Protein AF-0000000080508135 (afdb_homodimer)

Solvent-accessible surface area (backbone atoms only — not comparable to full-atom values): 21275 Å² total; per-residue (Å²): 134,82,77,70,74,79,73,73,76,69,79,64,50,64,49,76,40,83,40,62,53,71,29,25,72,92,39,33,62,49,70,48,62,84,85,65,92,88,60,84,48,51,37,37,36,41,35,28,42,25,42,45,90,79,36,58,92,47,62,31,30,36,26,37,47,51,47,87,47,76,85,28,59,80,46,72,65,44,78,74,48,76,31,26,61,78,68,36,29,46,49,70,58,80,46,76,39,61,65,64,43,34,40,30,48,78,38,58,58,34,43,33,29,37,22,33,31,39,34,34,60,42,72,71,69,74,68,68,70,68,74,72,71,74,72,78,74,80,78,77,81,77,80,85,82,86,77,71,68,77,73,81,72,85,68,77,71,78,76,80,79,85,83,81,81,90,77,94,76,92,84,133,135,80,76,72,78,77,78,74,71,78,66,70,47,65,48,73,42,82,40,71,52,70,28,26,72,92,39,32,60,49,73,49,63,85,84,66,92,85,62,84,45,52,35,36,39,40,38,37,43,34,54,43,94,79,35,57,92,47,54,32,30,37,27,37,47,49,47,86,45,76,86,30,57,80,45,72,64,33,55,66,43,35,31,25,61,88,53,39,39,58,47,69,72,71,46,77,40,62,66,68,43,32,40,30,49,77,38,56,56,36,42,35,36,40,36,32,33,40,33,35,58,39,75,68,68,72,66,68,68,68,72,70,70,70,73,71,75,78,72,76,80,75,78,79,76,78,78,76,76,78,74,82,68,96,74,87,82,81,81,75,74,87,78,81,77,83,86,71,68,81,92,121

Sequence (344 aa):
MNRSPISSTSEKETLSLLWGCELNQERPTWTFKPQKVGKQDCVLLLSTISLGEKAKEEVNVVEILPSASPDDKKRRPLTLASLRASVLPMVVLGLEFSPPVTFQLRAGSGPVFLCGQEHYNRFWEEVEEEDDDLEEEEDDDDDDEDIDMFLEETPVKQVKRLAPQKQTSAAKMNRSPISSTSEKETLSLLWGCELNQERPTWTFKPQKVGKQDCVLLLSTISLGEKAKEEVNVVEILPSASPDDKKRRPLTLASLRASVLPMVVLGLEFSPPVTFQLRAGSGPVFLCGQEHYNRFWEEVEEEDDDLEEEEDDDDDDEDIDMFLEETPVKQVKRLAPQKQTSAAK

InterPro domains:
  IPR004301 Nucleoplasmin family [PTHR22747] (7-167)
  IPR024057 Nucleoplasmin core domain [PF03066] (17-121)
  IPR036824 Nucleoplasmin core domain superfamily [SSF69203] (16-120)

Secondary structure (DSSP, 8-state):
------------EEEEEEEEEEE-SSS-EEEE---SSS-TTEEEEEEEEEE-TT--SS-EEEEEEPPSSHHHHTPPPEEEEEEBTTTBSEEEEEEEEPSSEEEEEEES---EEEEEEEEEEE--------------------------TT--S-------------------/------------EEEEEEEEEEE-SS--EEEE---SS-GGGEEEEEEEEEE-TT--SS-EEEEEEPPSSHHHHTSPPEEEEEEBTTTB-EEEEEEEEPSSEEEEEEES---EEEEEEEEEEE--------------------------------------------------

Structure (mmCIF, N/CA/C/O backbone):
data_AF-0000000080508135-model_v1
#
loop_
_entity.id
_entity.type
_entity.pdbx_description
1 polymer Nucleoplasmin-2
#
loop_
_atom_site.group_PDB
_atom_site.id
_atom_site.type_symbol
_atom_site.label_atom_id
_atom_site.label_alt_id
_atom_site.label_comp_id
_atom_site.label_asym_id
_atom_site.label_entity_id
_atom_site.label_seq_id
_atom_site.pdbx_PDB_ins_code
_atom_site.Cartn_x
_atom_site.Cartn_y
_atom_site.Cartn_z
_atom_site.occupancy
_atom_site.B_iso_or_equiv
_atom_site.auth_seq_id
_atom_site.auth_comp_id
_atom_site.auth_asym_id
_atom_site.auth_atom_id
_atom_site.pdbx_PDB_model_num
ATOM 1 N N . MET A 1 1 ? 10.844 29.25 40.844 1 26.8 1 MET A N 1
ATOM 2 C CA . MET A 1 1 ? 11.219 28.219 39.906 1 26.8 1 MET A CA 1
ATOM 3 C C . MET A 1 1 ? 10.219 28.156 38.75 1 26.8 1 MET A C 1
ATOM 5 O O . MET A 1 1 ? 9.062 27.766 38.938 1 26.8 1 MET A O 1
ATOM 9 N N . ASN A 1 2 ? 10.266 29.125 37.812 1 28.38 2 ASN A N 1
ATOM 10 C CA . ASN A 1 2 ? 9.422 29.453 36.656 1 28.38 2 ASN A CA 1
ATOM 11 C C . ASN A 1 2 ? 9.289 28.281 35.719 1 28.38 2 ASN A C 1
ATOM 13 O O . ASN A 1 2 ? 10.289 27.766 35.188 1 28.38 2 ASN A O 1
ATOM 17 N N . ARG A 1 3 ? 8.336 27.391 35.938 1 31.92 3 ARG A N 1
ATOM 18 C CA . ARG A 1 3 ? 7.996 26.297 35.062 1 31.92 3 ARG A CA 1
ATOM 19 C C . ARG A 1 3 ? 7.965 26.766 33.594 1 31.92 3 ARG A C 1
ATOM 21 O O . ARG A 1 3 ? 7.25 27.703 33.25 1 31.92 3 ARG A O 1
ATOM 28 N N . SER A 1 4 ? 9.109 26.688 32.906 1 35.94 4 SER A N 1
ATOM 29 C CA . SER A 1 4 ? 9.219 26.875 31.469 1 35.94 4 SER A CA 1
ATOM 30 C C . SER A 1 4 ? 8.039 26.25 30.734 1 35.94 4 SER A C 1
ATOM 32 O O . SER A 1 4 ? 7.535 25.203 31.125 1 35.94 4 SER A O 1
ATOM 34 N N . PRO A 1 5 ? 7.277 27.062 30.016 1 37.34 5 PRO A N 1
ATOM 35 C CA . PRO A 1 5 ? 6.105 26.641 29.25 1 37.34 5 PRO A CA 1
ATOM 36 C C . PRO A 1 5 ? 6.344 25.359 28.469 1 37.34 5 PRO A C 1
ATOM 38 O O . PRO A 1 5 ? 7.473 25.078 28.062 1 37.34 5 PR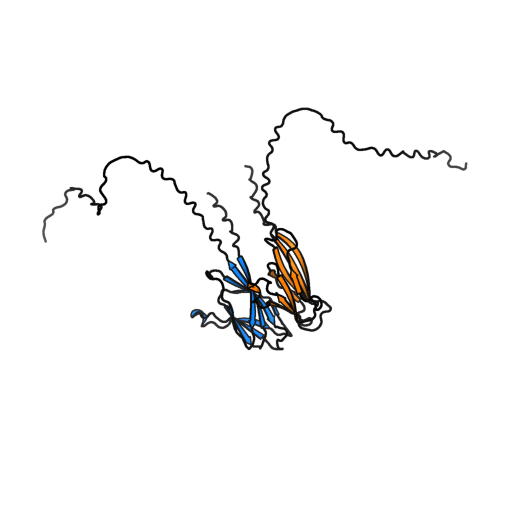O A O 1
ATOM 41 N N . ILE A 1 6 ? 5.711 24.312 28.75 1 34.19 6 ILE A N 1
ATOM 42 C CA . ILE A 1 6 ? 5.598 23.109 27.938 1 34.19 6 ILE A CA 1
ATOM 43 C C . ILE A 1 6 ? 5.531 23.484 26.453 1 34.19 6 ILE A C 1
ATOM 45 O O . ILE A 1 6 ? 4.746 24.359 26.078 1 34.19 6 ILE A O 1
ATOM 49 N N . SER A 1 7 ? 6.633 23.578 25.719 1 34.88 7 SER A N 1
ATOM 50 C CA . SER A 1 7 ? 6.816 23.625 24.281 1 34.88 7 SER A CA 1
ATOM 51 C C . SER A 1 7 ? 5.684 22.906 23.547 1 34.88 7 SER A C 1
ATOM 53 O O . SER A 1 7 ? 5.254 21.828 23.969 1 34.88 7 SER A O 1
ATOM 55 N N . SER A 1 8 ? 4.715 23.625 23.094 1 37.91 8 SER A N 1
ATOM 56 C CA . SER A 1 8 ? 3.725 23.203 22.109 1 37.91 8 SER A CA 1
ATOM 57 C C . SER A 1 8 ? 4.312 22.188 21.125 1 37.91 8 SER A C 1
ATOM 59 O O . SER A 1 8 ? 5.344 22.453 20.5 1 37.91 8 SER A O 1
ATOM 61 N N . THR A 1 9 ? 4.434 21 21.422 1 39.19 9 THR A N 1
ATOM 62 C CA . THR A 1 9 ? 4.746 20 20.391 1 39.19 9 THR A CA 1
ATOM 63 C C . THR A 1 9 ? 4.164 20.422 19.047 1 39.19 9 THR A C 1
ATOM 65 O O . THR A 1 9 ? 2.943 20.5 18.891 1 39.19 9 THR A O 1
ATOM 68 N N . SER A 1 10 ? 4.645 21.406 18.375 1 41.72 10 SER A N 1
ATOM 69 C CA . SER A 1 10 ? 4.398 21.719 16.969 1 41.72 10 SER A CA 1
ATOM 70 C C . SER A 1 10 ? 4.027 20.484 16.172 1 41.72 10 SER A C 1
ATOM 72 O O . SER A 1 10 ? 4.785 19.5 16.141 1 41.72 10 SER A O 1
ATOM 74 N N . GLU A 1 11 ? 2.852 20.109 16.203 1 50.44 11 GLU A N 1
ATOM 75 C CA . GLU A 1 11 ? 2.348 19.062 15.32 1 50.44 11 GLU A CA 1
ATOM 76 C C . GLU A 1 11 ? 3 19.141 13.938 1 50.44 11 GLU A C 1
ATOM 78 O O . GLU A 1 11 ? 2.82 20.125 13.219 1 50.44 11 GLU A O 1
ATOM 83 N N . LYS A 1 12 ? 4.254 18.75 13.812 1 57.53 12 LYS A N 1
ATOM 84 C CA . LYS A 1 12 ? 5.004 18.594 12.57 1 57.53 12 LYS A CA 1
ATOM 85 C C . LYS A 1 12 ? 4.109 18.062 11.445 1 57.53 12 LYS A C 1
ATOM 87 O O . LYS A 1 12 ? 3.447 17.047 11.602 1 57.53 12 LYS A O 1
ATOM 92 N N . GLU A 1 13 ? 3.805 18.938 10.625 1 71.69 13 GLU A N 1
ATOM 93 C CA . GLU A 1 13 ? 3.045 18.562 9.438 1 71.69 13 GLU A CA 1
ATOM 94 C C . GLU A 1 13 ? 3.854 17.625 8.539 1 71.69 13 GLU A C 1
ATOM 96 O O . GLU A 1 13 ? 5.035 17.875 8.281 1 71.69 13 GLU A O 1
ATOM 101 N N . THR A 1 14 ? 3.395 16.391 8.516 1 78.06 14 THR A N 1
ATOM 102 C CA . THR A 1 14 ? 4.02 15.414 7.629 1 78.06 14 THR A CA 1
ATOM 103 C C . THR A 1 14 ? 3.205 15.242 6.352 1 78.06 14 THR A C 1
ATOM 105 O O . THR A 1 14 ? 1.973 15.227 6.391 1 78.06 14 THR A O 1
ATOM 108 N N . LEU A 1 15 ? 3.932 15.445 5.215 1 82.25 15 LEU A N 1
ATOM 109 C CA . LEU A 1 15 ? 3.338 15.109 3.926 1 82.25 15 LEU A CA 1
ATOM 110 C C . LEU A 1 15 ? 3.582 13.641 3.576 1 82.25 15 LEU A C 1
ATOM 112 O O . LEU A 1 15 ? 4.699 13.141 3.729 1 82.25 15 LEU A O 1
ATOM 116 N N . SER A 1 16 ? 2.514 12.984 3.266 1 87.94 16 SER A N 1
ATOM 117 C CA . SER A 1 16 ? 2.598 11.578 2.879 1 87.94 16 SER A CA 1
ATOM 118 C C . SER A 1 16 ? 2.133 11.375 1.439 1 87.94 16 SER A C 1
ATOM 120 O O . SER A 1 16 ? 1.07 11.859 1.049 1 87.94 16 SER A O 1
ATOM 122 N N . LEU A 1 17 ? 2.959 10.688 0.706 1 89.06 17 LEU A N 1
ATOM 123 C CA . LEU A 1 17 ? 2.633 10.359 -0.676 1 89.06 17 LEU A CA 1
ATOM 124 C C . LEU A 1 17 ? 2.732 8.852 -0.911 1 89.06 17 LEU A C 1
ATOM 126 O O . LEU A 1 17 ? 3.674 8.211 -0.443 1 89.06 17 LEU A O 1
ATOM 130 N N . LEU A 1 18 ? 1.769 8.367 -1.674 1 92.81 18 LEU A N 1
ATOM 131 C CA . LEU A 1 18 ? 1.837 6.949 -2.018 1 92.81 18 LEU A CA 1
ATOM 132 C C . LEU A 1 18 ? 3.025 6.668 -2.932 1 92.81 18 LEU A C 1
ATOM 134 O O . LEU A 1 18 ? 3.342 7.477 -3.811 1 92.81 18 LEU A O 1
ATOM 138 N N . TRP A 1 19 ? 3.604 5.547 -2.697 1 93.38 19 TRP A N 1
ATOM 139 C CA . TRP A 1 19 ? 4.738 5.098 -3.498 1 93.38 19 TRP A CA 1
ATOM 140 C C . TRP A 1 19 ? 4.641 3.604 -3.789 1 93.38 19 TRP A C 1
ATOM 142 O O . TRP A 1 19 ? 4.176 2.83 -2.949 1 93.38 19 TRP A O 1
ATOM 152 N N . GLY A 1 20 ? 5.102 3.219 -4.977 1 96.31 20 GLY A N 1
ATOM 153 C CA . GLY A 1 20 ? 5.207 1.804 -5.297 1 96.31 20 GLY A CA 1
ATOM 154 C C . GLY A 1 20 ? 6.043 1.533 -6.531 1 96.31 20 GLY A C 1
ATOM 155 O O . GLY A 1 20 ? 6.34 2.451 -7.301 1 96.31 20 GLY A O 1
ATOM 156 N N . CYS A 1 21 ? 6.445 0.325 -6.648 1 96.94 21 CYS A N 1
ATOM 157 C CA . CYS A 1 21 ? 7.211 -0.106 -7.816 1 96.94 21 CYS A CA 1
ATOM 158 C C . CYS A 1 21 ? 6.941 -1.571 -8.133 1 96.94 21 CYS A C 1
ATOM 160 O O . CYS A 1 21 ? 6.262 -2.264 -7.371 1 96.94 21 CYS A O 1
ATOM 162 N N . GLU A 1 22 ? 7.434 -1.938 -9.266 1 98.31 22 GLU A N 1
ATOM 163 C CA . GLU A 1 22 ? 7.363 -3.322 -9.719 1 98.31 22 GLU A CA 1
ATOM 164 C C . GLU A 1 22 ? 8.758 -3.885 -10 1 98.31 22 GLU A C 1
ATOM 166 O O . GLU A 1 22 ? 9.578 -3.229 -10.641 1 98.31 22 GLU A O 1
ATOM 171 N N . LEU A 1 23 ? 9.047 -5.035 -9.453 1 98.75 23 LEU A N 1
ATOM 172 C CA . LEU A 1 23 ? 10.266 -5.77 -9.766 1 98.75 23 LEU A CA 1
ATOM 173 C C . LEU A 1 23 ? 9.953 -7 -10.609 1 98.75 23 LEU A C 1
ATOM 175 O O . LEU A 1 23 ? 8.984 -7.711 -10.352 1 98.75 23 LEU A O 1
ATOM 179 N N . ASN A 1 24 ? 10.703 -7.234 -11.586 1 98.56 24 ASN A N 1
ATOM 180 C CA . ASN A 1 24 ? 10.641 -8.422 -12.43 1 98.56 24 ASN A CA 1
ATOM 181 C C . ASN A 1 24 ? 11.977 -8.711 -13.109 1 98.56 24 ASN A C 1
ATOM 183 O O . ASN A 1 24 ? 12.969 -8.031 -12.836 1 98.56 24 ASN A O 1
ATOM 187 N N . GLN A 1 25 ? 11.961 -9.68 -13.984 1 97.81 25 GLN A N 1
ATOM 188 C CA . GLN A 1 25 ? 13.211 -10.102 -14.609 1 97.81 25 GLN A CA 1
ATOM 189 C C . GLN A 1 25 ? 13.812 -8.984 -15.453 1 97.81 25 GLN A C 1
ATOM 191 O O . GLN A 1 25 ? 15.031 -8.836 -15.523 1 97.81 25 GLN A O 1
ATOM 196 N N . GLU A 1 26 ? 13.008 -8.203 -16.094 1 97.62 26 GLU A N 1
ATOM 197 C CA . GLU A 1 26 ? 13.469 -7.113 -16.938 1 97.62 26 GLU A CA 1
ATOM 198 C C . GLU A 1 26 ? 13.945 -5.926 -16.109 1 97.62 26 GLU A C 1
ATOM 200 O O . GLU A 1 26 ? 14.805 -5.16 -16.547 1 97.62 26 GLU A O 1
ATOM 205 N N . ARG A 1 27 ? 13.344 -5.73 -14.938 1 98 27 ARG A N 1
ATOM 206 C CA . ARG A 1 27 ? 13.703 -4.676 -13.992 1 98 27 ARG A CA 1
ATOM 207 C C . ARG A 1 27 ? 13.844 -5.234 -12.578 1 98 27 ARG A C 1
ATOM 209 O O . ARG A 1 27 ? 12.984 -4.992 -11.727 1 98 27 ARG A O 1
ATOM 216 N N . PRO A 1 28 ? 14.977 -5.852 -12.312 1 98.38 28 PRO A N 1
ATOM 217 C CA . PRO A 1 28 ? 15.102 -6.598 -11.055 1 98.38 28 PRO A CA 1
ATOM 218 C C . PRO A 1 28 ? 15.469 -5.703 -9.875 1 98.38 28 PRO A C 1
ATOM 220 O O . PRO A 1 28 ? 15.469 -6.16 -8.727 1 98.38 28 PRO A O 1
ATOM 223 N N . THR A 1 29 ? 15.766 -4.434 -10.125 1 97.88 29 THR A N 1
ATOM 224 C CA . THR A 1 29 ? 16.172 -3.537 -9.047 1 97.88 29 THR A CA 1
ATOM 225 C C . THR A 1 29 ? 15.438 -2.203 -9.148 1 97.88 29 THR A C 1
ATOM 227 O O . THR A 1 29 ? 15.023 -1.798 -10.242 1 97.88 29 THR A O 1
ATOM 230 N N . TRP A 1 30 ? 15.203 -1.638 -8.008 1 97.69 30 TRP A N 1
ATOM 231 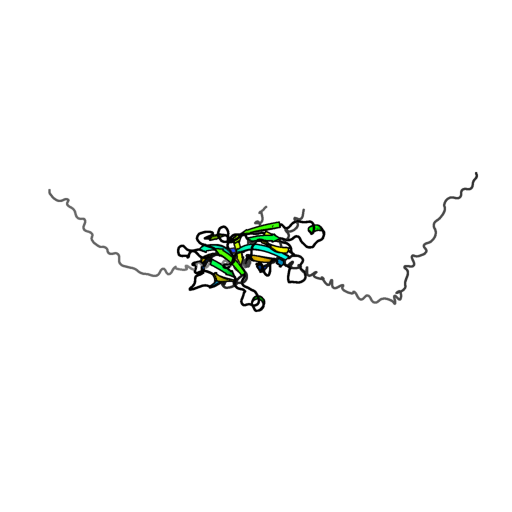C CA . TRP A 1 30 ? 14.633 -0.299 -7.93 1 97.69 30 TRP A CA 1
ATOM 232 C C . TRP A 1 30 ? 15.234 0.488 -6.773 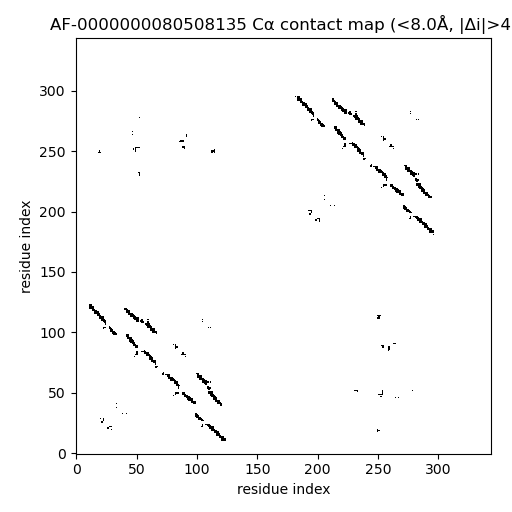1 97.69 30 TRP A C 1
ATOM 234 O O . TRP A 1 30 ? 15.273 0.006 -5.637 1 97.69 30 TRP A O 1
ATOM 244 N N . THR A 1 31 ? 15.672 1.648 -7.078 1 96.31 31 THR A N 1
ATOM 245 C CA . THR A 1 31 ? 16.219 2.508 -6.031 1 96.31 31 THR A CA 1
ATOM 246 C C . THR A 1 31 ? 15.273 3.67 -5.738 1 96.31 31 THR A C 1
ATOM 248 O O . THR A 1 31 ? 14.922 4.434 -6.645 1 96.31 31 THR A O 1
ATOM 251 N N . PHE A 1 32 ? 14.836 3.801 -4.516 1 95.25 32 PHE A N 1
ATOM 252 C CA . PHE A 1 32 ? 14.047 4.945 -4.07 1 95.25 32 PHE A CA 1
ATOM 253 C C . PHE A 1 32 ? 14.953 6.094 -3.652 1 95.25 32 PHE A C 1
ATOM 255 O O . PHE A 1 32 ? 15.789 5.941 -2.76 1 95.25 32 PHE A O 1
ATOM 262 N N . LYS A 1 33 ? 14.648 7.207 -4.27 1 89.94 33 LYS A N 1
ATOM 263 C CA . LYS A 1 33 ? 15.312 8.469 -3.949 1 89.94 33 LYS A CA 1
ATOM 264 C C . LYS A 1 33 ? 14.289 9.594 -3.781 1 89.94 33 LYS A C 1
ATOM 266 O O . LYS A 1 33 ? 13.344 9.703 -4.566 1 89.94 33 LYS A O 1
ATOM 271 N N . PRO A 1 34 ? 14.438 10.352 -2.717 1 82.25 34 PRO A N 1
ATOM 272 C CA . PRO A 1 34 ? 13.469 11.438 -2.543 1 82.25 34 PRO A CA 1
ATOM 273 C C . PRO A 1 34 ? 13.422 12.383 -3.74 1 82.25 34 PRO A C 1
ATOM 275 O O . PRO A 1 34 ? 14.445 12.625 -4.383 1 82.25 34 PRO A O 1
ATOM 278 N N . GLN A 1 35 ? 12.195 12.781 -4.348 1 69.06 35 GLN A N 1
ATOM 279 C CA . GLN A 1 35 ? 12.023 13.656 -5.508 1 69.06 35 GLN A CA 1
ATOM 280 C C . GLN A 1 35 ? 12.305 15.109 -5.145 1 69.06 35 GLN A C 1
ATOM 282 O O . GLN A 1 35 ? 12.695 15.906 -6.004 1 69.06 35 GLN A O 1
ATOM 287 N N . LYS A 1 36 ? 11.82 15.727 -4.09 1 60.34 36 LYS A N 1
ATOM 288 C CA . LYS A 1 36 ? 11.938 17.156 -3.834 1 60.34 36 LYS A CA 1
ATOM 289 C C . LYS A 1 36 ? 13.266 17.5 -3.17 1 60.34 36 LYS A C 1
ATOM 291 O O . LYS A 1 36 ? 13.781 16.719 -2.371 1 60.34 36 LYS A O 1
ATOM 296 N N . VAL A 1 37 ? 13.859 18.594 -3.621 1 51.09 37 VAL A N 1
ATOM 297 C CA . VAL A 1 37 ? 15.047 19.312 -3.16 1 51.09 37 VAL A CA 1
ATOM 298 C C . VAL A 1 37 ? 14.812 19.844 -1.749 1 51.09 37 VAL A C 1
ATOM 300 O O . VAL A 1 37 ? 13.797 20.484 -1.484 1 51.09 37 VAL A O 1
ATOM 303 N N . GLY A 1 38 ? 15.812 19.703 -0.734 1 51.59 38 GLY A N 1
ATOM 304 C CA . GLY A 1 38 ? 15.844 20.016 0.688 1 51.59 38 GLY A CA 1
ATOM 305 C C . GLY A 1 38 ? 15.438 18.844 1.559 1 51.59 38 GLY A C 1
ATOM 306 O O . GLY A 1 38 ? 14.797 19.016 2.598 1 51.59 38 GLY A O 1
ATOM 307 N N . LYS A 1 39 ? 15.672 17.672 1.198 1 53.69 39 LYS A N 1
ATOM 308 C CA . LYS A 1 39 ? 15.648 16.219 1.371 1 53.69 39 LYS A CA 1
ATOM 309 C C . LYS A 1 39 ? 15.789 15.844 2.842 1 53.69 39 LYS A C 1
ATOM 311 O O . LYS A 1 39 ? 15.922 14.664 3.174 1 53.69 39 LYS A O 1
ATOM 316 N N . GLN A 1 40 ? 16.062 16.719 3.666 1 58.34 40 GLN A N 1
ATOM 317 C CA . GLN A 1 40 ? 16.703 16.234 4.879 1 58.34 40 GLN A CA 1
ATOM 318 C C . GLN A 1 40 ? 15.734 15.43 5.738 1 58.34 40 GLN A C 1
ATOM 320 O O . GLN A 1 40 ? 16.156 14.531 6.473 1 58.34 40 GLN A O 1
ATOM 325 N N . ASP A 1 41 ? 14.391 15.305 5.273 1 81.06 41 ASP A N 1
ATOM 326 C CA . ASP A 1 41 ? 13.773 14.406 6.238 1 81.06 41 ASP A CA 1
ATOM 327 C C . ASP A 1 41 ? 12.688 13.555 5.582 1 81.06 41 ASP A C 1
ATOM 329 O O . ASP A 1 41 ? 11.516 13.633 5.953 1 81.06 41 ASP A O 1
ATOM 333 N N . CYS A 1 42 ? 13.203 12.797 4.547 1 89.06 42 CYS A N 1
ATOM 334 C CA . CYS A 1 42 ? 12.289 11.859 3.9 1 89.06 42 CYS A CA 1
ATOM 335 C C . CYS A 1 42 ? 12.484 10.445 4.434 1 89.06 42 CYS A C 1
ATOM 337 O O . CYS A 1 42 ? 13.617 10.023 4.68 1 89.06 42 CYS A O 1
ATOM 339 N N . VAL A 1 43 ? 11.328 9.789 4.645 1 93.31 43 VAL A N 1
ATOM 340 C CA . VAL A 1 43 ? 11.344 8.391 5.059 1 93.31 43 VAL A CA 1
ATOM 341 C C . VAL A 1 43 ? 10.383 7.582 4.184 1 93.31 43 VAL A C 1
ATOM 343 O O . VAL A 1 43 ? 9.273 8.039 3.883 1 93.31 43 VAL A O 1
ATOM 346 N N . LEU A 1 44 ? 10.852 6.492 3.75 1 95 44 LEU A N 1
ATOM 347 C CA . LEU A 1 44 ? 9.953 5.57 3.059 1 95 44 LEU A CA 1
ATOM 348 C C . LEU A 1 44 ? 9.367 4.551 4.027 1 95 44 LEU A C 1
ATOM 350 O O . LEU A 1 44 ? 10.102 3.818 4.688 1 95 44 LEU A O 1
ATOM 354 N N . LEU A 1 45 ? 8.094 4.547 4.121 1 96.12 45 LEU A N 1
ATOM 355 C CA . LEU A 1 45 ? 7.395 3.504 4.863 1 96.12 45 LEU A CA 1
ATOM 356 C C . LEU A 1 45 ? 6.875 2.42 3.926 1 96.12 45 LEU A C 1
ATOM 358 O O . LEU A 1 45 ? 5.914 2.641 3.186 1 96.12 45 LEU A O 1
ATOM 362 N N . LEU A 1 46 ? 7.504 1.242 3.898 1 97.69 46 LEU A N 1
ATOM 363 C CA . LEU A 1 46 ? 7.055 0.122 3.08 1 97.69 46 LEU A CA 1
ATOM 364 C C . LEU A 1 46 ? 5.945 -0.654 3.783 1 97.69 46 LEU A C 1
ATOM 366 O O . LEU A 1 46 ? 6.125 -1.118 4.91 1 97.69 46 LEU A O 1
ATOM 370 N N . SER A 1 47 ? 4.855 -0.888 3.061 1 97.81 47 SER A N 1
ATOM 371 C CA . SER A 1 47 ? 3.682 -1.442 3.727 1 97.81 47 SER A CA 1
ATOM 372 C C . SER A 1 47 ? 3.41 -2.871 3.27 1 97.81 47 SER A C 1
ATOM 374 O O . SER A 1 47 ? 3.061 -3.732 4.078 1 97.81 47 SER A O 1
ATOM 376 N N . THR A 1 48 ? 3.502 -3.084 1.932 1 98.25 48 THR A N 1
ATOM 377 C CA . THR A 1 48 ? 3.176 -4.414 1.431 1 98.25 48 THR A CA 1
ATOM 378 C C . THR A 1 48 ? 4.148 -4.832 0.331 1 98.25 48 THR A C 1
ATOM 380 O O . THR A 1 48 ? 4.73 -3.98 -0.345 1 98.25 48 THR A O 1
ATOM 383 N N . ILE A 1 49 ? 4.367 -6.102 0.169 1 98.75 49 ILE A N 1
ATOM 384 C CA . ILE A 1 49 ? 4.957 -6.77 -0.987 1 98.75 49 ILE A CA 1
ATOM 385 C C . ILE A 1 49 ? 4.004 -7.852 -1.496 1 98.75 49 ILE A C 1
ATOM 387 O O . ILE A 1 49 ? 3.529 -8.688 -0.721 1 98.75 49 ILE A O 1
ATOM 391 N N . SER A 1 50 ? 3.729 -7.785 -2.76 1 98.81 50 SER A N 1
ATOM 392 C CA . SER A 1 50 ? 2.729 -8.695 -3.305 1 98.81 50 SER A CA 1
ATOM 393 C C . SER A 1 50 ? 3.158 -9.242 -4.664 1 98.81 50 SER A C 1
ATOM 395 O O . SER A 1 50 ? 3.787 -8.531 -5.449 1 98.81 50 SER A O 1
ATOM 397 N N . LEU A 1 51 ? 2.734 -10.508 -4.891 1 98.81 51 LEU A N 1
ATOM 398 C CA . LEU A 1 51 ? 2.895 -11.07 -6.23 1 98.81 51 LEU A CA 1
ATOM 399 C C . LEU A 1 51 ? 1.735 -10.656 -7.133 1 98.81 51 LEU A C 1
ATOM 401 O O . LEU A 1 51 ? 0.601 -10.523 -6.668 1 98.81 51 LEU A O 1
ATOM 405 N N . GLY A 1 52 ? 2.062 -10.383 -8.406 1 98 52 GLY A N 1
ATOM 406 C CA . GLY A 1 52 ? 1.028 -10.141 -9.406 1 98 52 GLY A CA 1
ATOM 407 C C . GLY A 1 52 ? 0.335 -11.414 -9.859 1 98 52 GLY A C 1
ATOM 408 O O . GLY A 1 52 ? 0.791 -12.516 -9.555 1 98 52 GLY A O 1
ATOM 409 N N . GLU A 1 53 ? -0.717 -11.219 -10.648 1 96.5 53 GLU A N 1
ATOM 410 C CA . GLU A 1 53 ? -1.533 -12.328 -11.125 1 96.5 53 GLU A CA 1
ATOM 411 C C . GLU A 1 53 ? -0.774 -13.172 -12.141 1 96.5 53 GLU A C 1
ATOM 413 O O . GLU A 1 53 ? -1.125 -14.328 -12.375 1 96.5 53 GLU A O 1
ATOM 418 N N . LYS A 1 54 ? 0.287 -12.672 -12.734 1 97.19 54 LYS A N 1
ATOM 419 C CA . LYS A 1 54 ? 1.025 -13.383 -13.773 1 97.19 54 LYS A CA 1
ATOM 420 C C . LYS A 1 54 ? 2.285 -14.031 -13.211 1 97.19 54 LYS A C 1
ATOM 422 O O . LYS A 1 54 ? 3.057 -14.648 -13.945 1 97.19 54 LYS A O 1
ATOM 427 N N . ALA A 1 55 ? 2.416 -13.906 -11.914 1 98.12 55 ALA A N 1
ATOM 428 C CA . ALA A 1 55 ? 3.609 -14.5 -11.305 1 98.12 55 ALA A CA 1
ATOM 429 C C . ALA A 1 55 ? 3.588 -16.016 -11.422 1 98.12 55 ALA A C 1
ATOM 431 O O . ALA A 1 55 ? 2.549 -16.656 -11.211 1 98.12 55 ALA A O 1
ATOM 432 N N . LYS A 1 56 ? 4.711 -16.609 -11.742 1 97.94 56 LYS A N 1
ATOM 433 C CA . LYS A 1 56 ? 4.852 -18.047 -11.844 1 97.94 56 LYS A CA 1
ATOM 434 C C . LYS A 1 56 ? 4.875 -18.703 -10.461 1 97.94 56 LYS A C 1
ATOM 436 O O . LYS A 1 56 ? 5.086 -18.016 -9.453 1 97.94 56 LYS A O 1
ATOM 441 N N . GLU A 1 57 ? 4.66 -20.078 -10.508 1 97.88 57 GLU A N 1
ATOM 442 C CA . GLU A 1 57 ? 4.73 -20.844 -9.266 1 97.88 57 GLU A CA 1
ATOM 443 C C . GLU A 1 57 ? 6.18 -21.109 -8.859 1 97.88 57 GLU A C 1
ATOM 445 O O . GLU A 1 57 ? 6.707 -22.188 -9.102 1 97.88 57 GLU A O 1
ATOM 450 N N . GLU A 1 58 ? 6.793 -20.203 -8.234 1 98.62 58 GLU A N 1
ATOM 451 C CA . GLU A 1 58 ? 8.164 -20.281 -7.742 1 98.62 58 GLU A CA 1
ATOM 452 C C . GLU A 1 58 ? 8.406 -19.312 -6.594 1 98.62 58 GLU A C 1
ATOM 454 O O . GLU A 1 58 ? 7.551 -18.469 -6.301 1 98.62 58 GLU A O 1
ATOM 459 N N . VAL A 1 59 ? 9.492 -19.484 -5.922 1 98.62 59 VAL A N 1
ATOM 460 C CA . VAL A 1 59 ? 9.836 -18.609 -4.805 1 98.62 59 VAL A CA 1
ATOM 461 C C . VAL A 1 59 ? 10.422 -17.297 -5.336 1 98.62 59 VAL A C 1
ATOM 463 O O . VAL A 1 59 ? 11.297 -17.312 -6.199 1 98.62 59 VAL A O 1
ATOM 466 N N . ASN A 1 60 ? 9.828 -16.203 -4.895 1 98.88 60 ASN A N 1
ATOM 467 C CA . ASN A 1 60 ? 10.344 -14.867 -5.168 1 98.88 60 ASN A CA 1
ATOM 468 C C . ASN A 1 60 ? 10.93 -14.227 -3.914 1 98.88 60 ASN A C 1
ATOM 470 O O . ASN A 1 60 ? 10.25 -14.102 -2.896 1 98.88 60 ASN A O 1
ATOM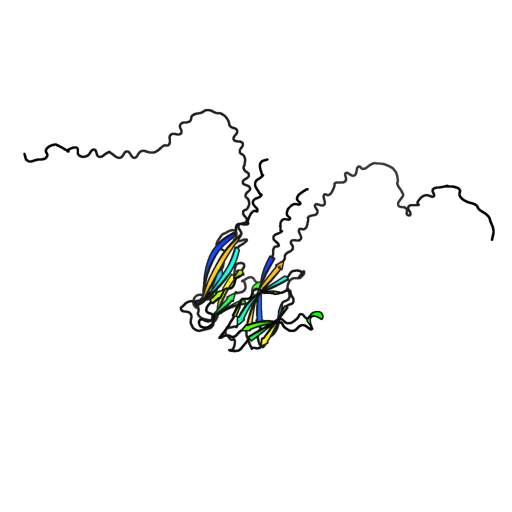 474 N N . VAL A 1 61 ? 12.156 -13.797 -3.969 1 98.94 61 VAL A N 1
ATOM 475 C CA . VAL A 1 61 ? 12.852 -13.25 -2.809 1 98.94 61 VAL A CA 1
ATOM 476 C C . VAL A 1 61 ? 13.227 -11.789 -3.07 1 98.94 61 VAL A C 1
ATOM 478 O O . VAL A 1 61 ? 13.891 -11.477 -4.059 1 98.94 61 VAL A O 1
ATOM 481 N N . VAL A 1 62 ? 12.766 -10.961 -2.219 1 98.81 62 VAL A N 1
ATOM 482 C CA . VAL A 1 62 ? 13.07 -9.539 -2.299 1 98.81 62 VAL A CA 1
ATOM 483 C C . VAL A 1 62 ? 14.094 -9.164 -1.229 1 98.81 62 VAL A C 1
ATOM 485 O O . VAL A 1 62 ? 13.938 -9.523 -0.059 1 98.81 62 VAL A O 1
ATOM 488 N N . GLU A 1 63 ? 15.086 -8.461 -1.63 1 98.5 63 GLU A N 1
ATOM 489 C CA . GLU A 1 63 ? 16.125 -8.031 -0.693 1 98.5 63 GLU A CA 1
ATOM 490 C C . GLU A 1 63 ? 16.391 -6.539 -0.812 1 98.5 63 GLU A C 1
ATOM 492 O O . GLU A 1 63 ? 15.938 -5.891 -1.757 1 98.5 63 GLU A O 1
ATOM 497 N N . ILE A 1 64 ? 17.078 -6.02 0.162 1 97.56 64 ILE A N 1
ATOM 498 C CA . ILE A 1 64 ? 17.625 -4.668 0.13 1 97.56 64 ILE A CA 1
ATOM 499 C C . ILE A 1 64 ? 19.125 -4.73 -0.071 1 97.56 64 ILE A C 1
ATOM 501 O O . ILE A 1 64 ? 19.828 -5.469 0.631 1 97.56 64 ILE A O 1
ATOM 505 N N . LEU A 1 65 ? 19.562 -3.893 -1.022 1 95.5 65 LEU A N 1
ATOM 506 C CA . LEU A 1 65 ? 21 -3.828 -1.256 1 95.5 65 LEU A CA 1
ATOM 507 C C . LEU A 1 65 ? 21.641 -2.752 -0.387 1 95.5 65 LEU A C 1
ATOM 509 O O . LEU A 1 65 ? 21.031 -1.718 -0.117 1 95.5 65 LEU A O 1
ATOM 513 N N . PRO A 1 66 ? 22.844 -3.1 0.073 1 89.75 66 PRO A N 1
ATOM 514 C CA . PRO A 1 66 ? 23.547 -2.064 0.828 1 89.75 66 PRO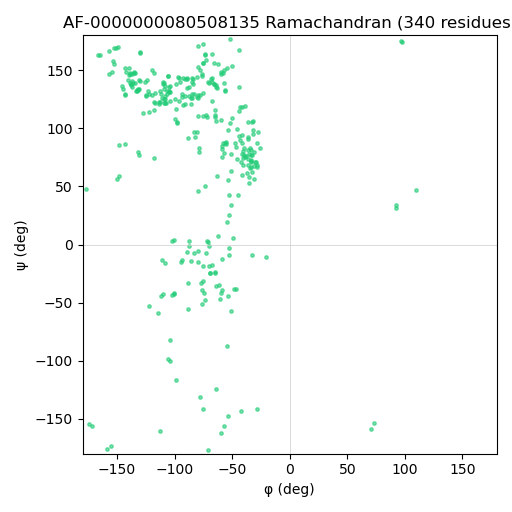 A CA 1
ATOM 515 C C . PRO A 1 66 ? 23.75 -0.783 0.024 1 89.75 66 PRO A C 1
ATOM 517 O O . PRO A 1 66 ? 23.766 -0.819 -1.209 1 89.75 66 PRO A O 1
ATOM 520 N N . SER A 1 67 ? 23.719 0.259 0.823 1 81.69 67 SER A N 1
ATOM 521 C CA . SER A 1 67 ? 23.953 1.533 0.152 1 81.69 67 SER A CA 1
ATOM 522 C C . SER A 1 67 ? 25.344 1.579 -0.475 1 81.69 67 SER A C 1
ATOM 524 O O . SER A 1 67 ? 26.203 0.755 -0.154 1 81.69 67 SER A O 1
ATOM 526 N N . ALA A 1 68 ? 25.484 2.383 -1.473 1 72.62 68 ALA A N 1
ATOM 527 C CA . ALA A 1 68 ? 26.734 2.49 -2.215 1 72.62 68 ALA A CA 1
ATOM 528 C C . ALA A 1 68 ? 27.812 3.178 -1.378 1 72.62 68 ALA A C 1
ATOM 530 O O . ALA A 1 68 ? 28.938 3.373 -1.842 1 72.62 68 ALA A O 1
ATOM 531 N N . SER A 1 69 ? 27.375 3.48 -0.167 1 74.5 69 SER A N 1
ATOM 532 C CA . SER A 1 69 ? 28.438 4.094 0.629 1 74.5 69 SER A CA 1
ATOM 533 C C . SER A 1 69 ? 29.547 3.094 0.94 1 74.5 69 SER A C 1
ATOM 535 O O . SER A 1 69 ? 29.281 1.892 1.042 1 74.5 69 SER A O 1
ATOM 537 N N . PRO A 1 70 ? 30.828 3.57 0.873 1 71.75 70 PRO 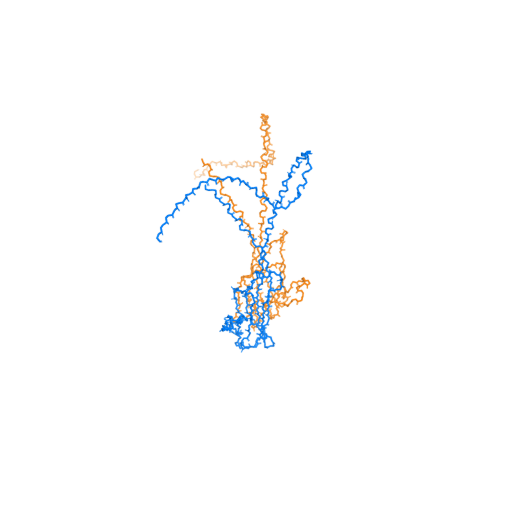A N 1
ATOM 538 C CA . PRO A 1 70 ? 31.984 2.695 1.089 1 71.75 70 PRO A CA 1
ATOM 539 C C . PRO A 1 70 ? 31.844 1.835 2.342 1 71.75 70 PRO A C 1
ATOM 541 O O . PRO A 1 70 ? 32.25 0.669 2.342 1 71.75 70 PRO A O 1
ATOM 544 N N . ASP A 1 71 ? 31.266 2.408 3.418 1 75.19 71 ASP A N 1
ATOM 545 C CA . ASP A 1 71 ? 31.109 1.648 4.656 1 75.19 71 ASP A CA 1
ATOM 546 C C . ASP A 1 71 ? 30.078 0.535 4.492 1 75.19 71 ASP A C 1
ATOM 548 O O . ASP A 1 71 ? 30.156 -0.488 5.176 1 75.19 71 ASP A O 1
ATOM 552 N N . ASP A 1 72 ? 29.219 0.716 3.582 1 70.62 72 ASP A N 1
ATOM 553 C CA . ASP A 1 72 ? 28.125 -0.224 3.398 1 70.62 72 ASP A CA 1
ATOM 554 C C . ASP A 1 72 ? 28.469 -1.285 2.357 1 70.62 72 ASP A C 1
ATOM 556 O O . ASP A 1 72 ? 27.812 -2.326 2.281 1 70.62 72 ASP A O 1
ATOM 560 N N . LYS A 1 73 ? 29.609 -0.938 1.61 1 68.81 73 LYS A N 1
ATOM 561 C CA . LYS A 1 73 ? 29.938 -1.819 0.493 1 68.81 73 LYS A CA 1
ATOM 562 C C . LYS A 1 73 ? 30.312 -3.211 0.985 1 68.81 73 LYS A C 1
ATOM 564 O O . LYS A 1 73 ? 30.141 -4.199 0.27 1 68.81 73 LYS A O 1
ATOM 569 N N . LYS A 1 74 ? 30.734 -3.248 2.168 1 77.81 74 LYS A N 1
ATOM 570 C CA . LYS A 1 74 ? 31.125 -4.559 2.668 1 77.81 74 LYS A CA 1
ATOM 571 C C . LYS A 1 74 ? 29.938 -5.305 3.266 1 77.81 74 LYS A C 1
ATOM 573 O O . LYS A 1 74 ? 30.047 -6.492 3.58 1 77.81 74 LYS A O 1
ATOM 578 N N . ARG A 1 75 ? 28.797 -4.586 3.227 1 84.25 75 ARG A N 1
ATOM 579 C CA . ARG A 1 75 ? 27.656 -5.199 3.895 1 84.25 75 ARG A CA 1
ATOM 580 C C . ARG A 1 75 ? 26.875 -6.094 2.934 1 84.25 75 ARG A C 1
ATOM 582 O O . ARG A 1 75 ? 26.781 -5.797 1.742 1 84.25 75 ARG A O 1
ATOM 589 N N . ARG A 1 76 ? 26.312 -7.266 3.395 1 92.19 76 ARG A N 1
ATOM 590 C CA . ARG A 1 76 ? 25.547 -8.211 2.605 1 92.19 76 ARG A CA 1
ATOM 591 C C . ARG A 1 76 ? 24.109 -7.727 2.414 1 92.19 76 ARG A C 1
ATOM 593 O O . ARG A 1 76 ? 23.578 -7 3.258 1 92.19 76 ARG A O 1
ATOM 600 N N . PRO A 1 77 ? 23.516 -8.133 1.374 1 95 77 PRO A N 1
ATOM 601 C CA . PRO A 1 77 ? 22.109 -7.816 1.186 1 95 77 PRO A CA 1
ATOM 602 C C . PRO A 1 77 ? 21.219 -8.359 2.309 1 95 77 PRO A C 1
ATOM 604 O O . PRO A 1 77 ? 21.531 -9.406 2.893 1 95 77 PRO A O 1
ATOM 607 N N . LEU A 1 78 ? 20.203 -7.668 2.621 1 96.19 78 LEU A N 1
ATOM 608 C CA . LEU A 1 78 ? 19.234 -8.07 3.629 1 96.19 78 LEU A CA 1
ATOM 609 C C . LEU A 1 78 ? 17.953 -8.586 2.977 1 96.19 78 LEU A C 1
ATOM 611 O O . LEU A 1 78 ? 17.328 -7.879 2.18 1 96.19 78 LEU A O 1
ATOM 615 N N . THR A 1 79 ? 17.562 -9.812 3.305 1 98 79 THR A N 1
ATOM 616 C CA . THR A 1 79 ? 16.328 -10.367 2.766 1 98 79 THR A CA 1
ATOM 617 C C . THR A 1 79 ? 15.109 -9.758 3.463 1 98 79 THR A C 1
ATOM 619 O O . THR A 1 79 ? 15.039 -9.75 4.695 1 98 79 THR A O 1
ATOM 622 N N . LEU A 1 80 ? 14.172 -9.305 2.699 1 98.12 80 LEU A N 1
ATOM 623 C CA . LEU A 1 80 ? 12.969 -8.68 3.24 1 98.12 80 LEU A CA 1
ATOM 624 C C . LEU A 1 80 ? 11.805 -9.664 3.234 1 98.12 80 LEU A C 1
ATOM 626 O O . LEU A 1 80 ? 11.016 -9.703 4.18 1 98.12 80 LEU A O 1
ATOM 630 N N . ALA A 1 81 ? 11.648 -10.43 2.133 1 98.5 81 ALA A N 1
ATOM 631 C CA . ALA A 1 81 ? 10.461 -11.266 1.976 1 98.5 81 ALA A CA 1
ATOM 632 C C . ALA A 1 81 ? 10.734 -12.422 1.02 1 98.5 81 ALA A C 1
ATOM 634 O O . ALA A 1 81 ? 11.516 -12.289 0.08 1 98.5 81 ALA A O 1
ATOM 635 N N . SER A 1 82 ? 10.148 -13.516 1.236 1 98.81 82 SER A N 1
ATOM 636 C CA . SER A 1 82 ? 10.039 -14.68 0.364 1 98.81 82 SER A CA 1
ATOM 637 C C . SER A 1 82 ? 8.578 -15.031 0.086 1 98.81 82 SER A C 1
ATOM 639 O O . SER A 1 82 ? 7.836 -15.383 1.003 1 98.81 82 SER A O 1
ATOM 641 N N . LEU A 1 83 ? 8.211 -14.867 -1.183 1 98.75 83 LEU A N 1
ATOM 642 C CA . LEU A 1 83 ? 6.812 -15.055 -1.546 1 98.75 83 LEU A CA 1
ATOM 643 C C . LEU A 1 83 ? 6.652 -16.203 -2.535 1 98.75 83 LEU A C 1
ATOM 645 O O . LEU A 1 83 ? 7.555 -16.469 -3.332 1 98.75 83 LEU A O 1
ATOM 649 N N . ARG A 1 84 ? 5.578 -16.844 -2.438 1 98.69 84 ARG A N 1
ATOM 650 C CA . ARG A 1 84 ? 5.152 -17.875 -3.375 1 98.69 84 ARG A CA 1
ATOM 651 C C . ARG A 1 84 ? 3.639 -17.844 -3.562 1 98.69 84 ARG A C 1
ATOM 653 O O . ARG A 1 84 ? 2.887 -17.859 -2.586 1 98.69 84 ARG A O 1
ATOM 660 N N . ALA A 1 85 ? 3.234 -17.906 -4.801 1 97.81 85 ALA A N 1
ATOM 661 C CA . ALA A 1 85 ? 1.837 -17.656 -5.145 1 97.81 85 ALA A CA 1
ATOM 662 C C . ALA A 1 85 ? 0.912 -18.625 -4.422 1 97.81 85 ALA A C 1
ATOM 664 O O . ALA A 1 85 ? -0.152 -18.234 -3.934 1 97.81 85 ALA A O 1
ATOM 665 N N . SER A 1 86 ? 1.249 -19.828 -4.277 1 97.56 86 SER A N 1
ATOM 666 C CA . SER A 1 86 ? 0.367 -20.859 -3.738 1 97.56 86 SER A CA 1
ATOM 667 C C . SER A 1 86 ? 0.492 -20.953 -2.221 1 97.56 86 SER A C 1
ATOM 669 O O . SER A 1 86 ? -0.225 -21.719 -1.58 1 97.56 86 SER A O 1
ATOM 671 N N . VAL A 1 87 ? 1.366 -20.281 -1.61 1 97.81 87 VAL A N 1
ATOM 672 C CA . VAL A 1 87 ? 1.632 -20.422 -0.182 1 97.81 87 VAL A CA 1
ATOM 673 C C . VAL A 1 87 ? 1.447 -19.062 0.505 1 97.81 87 VAL A C 1
ATOM 675 O O . VAL A 1 87 ? 0.708 -18.953 1.486 1 97.81 87 VAL A O 1
ATOM 678 N N . LEU A 1 88 ? 2.111 -18.031 0 1 98.38 88 LEU A N 1
ATOM 679 C CA . LEU A 1 88 ? 2.096 -16.688 0.543 1 98.38 88 LEU A CA 1
ATOM 680 C C . LEU A 1 88 ? 2.242 -15.648 -0.569 1 98.38 88 LEU A C 1
ATOM 682 O O . LEU A 1 88 ? 3.344 -15.164 -0.829 1 98.38 88 LEU A O 1
ATOM 686 N N . PRO A 1 89 ? 1.127 -15.305 -1.143 1 98.5 89 PRO A N 1
ATOM 687 C CA . PRO A 1 89 ? 1.193 -14.438 -2.32 1 98.5 89 PRO A CA 1
ATOM 688 C C . PRO A 1 89 ? 1.502 -12.984 -1.967 1 98.5 89 PRO A C 1
ATOM 690 O O . PRO A 1 89 ? 1.844 -12.195 -2.848 1 98.5 89 PRO A O 1
ATOM 693 N N . MET A 1 90 ? 1.311 -12.586 -0.706 1 98.38 90 MET A N 1
ATOM 694 C CA . MET A 1 90 ? 1.611 -11.227 -0.278 1 98.38 90 MET A CA 1
ATOM 695 C C . MET A 1 90 ? 1.941 -11.18 1.211 1 98.38 90 MET A C 1
ATOM 697 O O . MET A 1 90 ? 1.609 -12.109 1.951 1 98.38 90 MET A O 1
ATOM 701 N N . VAL A 1 91 ? 2.637 -10.156 1.604 1 98.19 91 VAL A N 1
ATOM 702 C CA . VAL A 1 91 ? 2.943 -9.93 3.012 1 98.19 91 VAL A CA 1
ATOM 703 C C . VAL A 1 91 ? 2.781 -8.453 3.35 1 98.19 91 VAL A C 1
ATOM 705 O O . VAL A 1 91 ? 3.035 -7.586 2.508 1 98.19 91 VAL A O 1
ATOM 708 N N . VAL A 1 92 ? 2.23 -8.156 4.441 1 96.62 92 VAL A N 1
ATOM 709 C CA . VAL A 1 92 ? 2.17 -6.809 5.004 1 96.62 92 VAL A CA 1
ATOM 710 C C . VAL A 1 92 ? 3.373 -6.574 5.91 1 96.62 92 VAL A C 1
ATOM 712 O O . VAL A 1 92 ? 3.676 -7.395 6.781 1 96.62 92 VAL A O 1
ATOM 715 N N . LEU A 1 93 ? 3.895 -5.52 5.535 1 94.12 93 LEU A N 1
ATOM 716 C CA . LEU A 1 93 ? 5.039 -5.133 6.352 1 94.12 93 LEU A CA 1
ATOM 717 C C . LEU A 1 93 ? 4.742 -3.863 7.141 1 94.12 93 LEU A C 1
ATOM 719 O O . LEU A 1 93 ? 3.582 -3.463 7.266 1 94.12 93 LEU A O 1
ATOM 723 N N . GLY A 1 94 ? 5.465 -3.062 7.66 1 91.81 94 GLY A N 1
ATOM 724 C CA . GLY A 1 94 ? 5.504 -1.811 8.398 1 91.81 94 GLY A CA 1
ATOM 725 C C . GLY A 1 94 ? 6.914 -1.336 8.695 1 91.81 94 GLY A C 1
ATOM 726 O O . GLY A 1 94 ? 7.227 -0.968 9.828 1 91.81 94 GLY A O 1
ATOM 727 N N . LEU A 1 95 ? 7.758 -1.357 7.605 1 95.5 95 LEU A N 1
ATOM 728 C CA . LEU A 1 95 ? 9.156 -1.003 7.805 1 95.5 95 LEU A CA 1
ATOM 729 C C . LEU A 1 95 ? 9.453 0.389 7.254 1 95.5 95 LEU A C 1
ATOM 731 O O . LEU A 1 95 ? 8.938 0.762 6.195 1 95.5 95 LEU A O 1
ATOM 735 N N . GLU A 1 96 ? 10.344 1.073 7.941 1 95.5 96 GLU A N 1
ATOM 736 C CA . GLU A 1 96 ? 10.781 2.396 7.508 1 95.5 96 GLU A CA 1
ATOM 737 C C . GLU A 1 96 ? 12.227 2.369 7.016 1 95.5 96 GLU A C 1
ATOM 739 O O . GLU A 1 96 ? 13.078 1.729 7.633 1 95.5 96 GLU A O 1
ATOM 744 N N . PHE A 1 97 ? 12.414 3.115 5.938 1 93.94 97 PHE A N 1
ATOM 745 C CA . PHE A 1 97 ? 13.758 3.178 5.379 1 93.94 97 PHE A CA 1
ATOM 746 C C . PHE A 1 97 ? 14.172 4.625 5.129 1 93.94 97 PHE A C 1
ATOM 748 O O . PHE A 1 97 ? 13.359 5.441 4.691 1 93.94 97 PHE A O 1
ATOM 755 N N . SER A 1 98 ? 15.367 4.824 5.395 1 91.44 98 SER A N 1
ATOM 756 C CA . SER A 1 98 ? 15.953 6.098 4.98 1 91.44 98 SER A CA 1
ATOM 757 C C . SER A 1 98 ? 16.531 6.004 3.572 1 91.44 98 SER A C 1
ATOM 759 O O . SER A 1 98 ? 17.266 5.07 3.258 1 91.44 98 SER A O 1
ATOM 761 N N . PRO A 1 99 ? 16.234 7.008 2.779 1 91.06 99 PRO A N 1
ATOM 762 C CA . PRO A 1 99 ? 16.781 6.973 1.417 1 91.06 99 PRO A CA 1
ATOM 763 C C . PRO A 1 99 ? 18.266 7.316 1.357 1 91.06 99 PRO A C 1
ATOM 765 O O . PRO A 1 99 ? 18.781 7.98 2.258 1 91.06 99 PRO A O 1
ATOM 768 N N . PRO A 1 100 ? 18.875 6.879 0.366 1 91.81 100 PRO A N 1
ATOM 769 C CA . PRO A 1 100 ? 18.406 6 -0.707 1 91.81 100 PRO A CA 1
ATOM 770 C C . PRO A 1 100 ? 18.312 4.539 -0.276 1 91.81 100 PRO A C 1
ATOM 772 O O . PRO A 1 100 ? 19.125 4.078 0.535 1 91.81 100 PRO A O 1
ATOM 775 N N . VAL A 1 101 ? 17.359 3.818 -0.774 1 95.31 101 VAL A N 1
ATOM 776 C CA . VAL A 1 101 ? 17.219 2.391 -0.519 1 95.31 101 VAL A CA 1
ATOM 777 C C . VAL A 1 101 ? 17 1.648 -1.836 1 95.31 101 VAL A C 1
ATOM 779 O O . VAL A 1 101 ? 16.188 2.064 -2.664 1 95.31 101 VAL A O 1
ATOM 782 N N . THR A 1 102 ? 17.703 0.573 -2.045 1 96.94 102 THR A N 1
ATOM 783 C CA . THR A 1 102 ? 17.594 -0.198 -3.277 1 96.94 102 THR A CA 1
ATOM 784 C C . THR A 1 102 ? 17 -1.573 -3.004 1 96.94 102 THR A C 1
ATOM 786 O O . THR A 1 102 ? 17.516 -2.336 -2.188 1 96.94 102 THR A O 1
ATOM 789 N N . PHE A 1 103 ? 15.898 -1.829 -3.646 1 98.31 103 PHE A N 1
ATOM 790 C CA . PHE A 1 103 ? 15.25 -3.131 -3.58 1 98.31 103 PHE A CA 1
ATOM 791 C C . PHE A 1 103 ? 15.641 -3.996 -4.77 1 98.31 103 PHE A C 1
ATOM 793 O O . PHE A 1 103 ? 15.758 -3.5 -5.895 1 98.31 103 PHE A O 1
ATOM 800 N N . GLN A 1 104 ? 15.781 -5.281 -4.453 1 98.62 104 GLN A N 1
ATOM 801 C CA . GLN A 1 104 ? 16.188 -6.191 -5.52 1 98.62 104 GLN A CA 1
ATOM 802 C C . GLN A 1 104 ? 15.391 -7.488 -5.469 1 98.62 104 GLN A C 1
ATOM 804 O O . GLN A 1 104 ? 15.164 -8.047 -4.395 1 98.62 104 GLN A O 1
ATOM 809 N N . LEU A 1 105 ? 14.945 -7.918 -6.645 1 98.81 105 LEU A N 1
ATOM 810 C CA . LEU A 1 105 ? 14.453 -9.281 -6.809 1 98.81 105 LEU A CA 1
ATOM 811 C C . LEU A 1 105 ? 15.609 -10.258 -6.988 1 98.81 105 LEU A C 1
ATOM 813 O O . LEU A 1 105 ? 16.062 -10.484 -8.109 1 98.81 105 LEU A O 1
ATOM 817 N N . ARG A 1 106 ? 16 -10.867 -5.945 1 98.12 106 ARG A N 1
ATOM 818 C CA . ARG A 1 106 ? 17.172 -11.742 -5.938 1 98.12 106 ARG A CA 1
ATOM 819 C C . ARG A 1 106 ? 16.859 -13.078 -6.598 1 98.12 106 ARG A C 1
ATOM 821 O O . ARG A 1 106 ? 17.703 -13.648 -7.281 1 98.12 106 ARG A O 1
ATOM 828 N N . ALA A 1 107 ? 15.695 -13.594 -6.359 1 98.56 107 ALA A N 1
ATOM 829 C CA . ALA A 1 107 ? 15.25 -14.867 -6.914 1 98.56 107 ALA A CA 1
ATOM 830 C C . ALA A 1 107 ? 13.805 -14.773 -7.395 1 98.56 107 ALA A C 1
ATOM 832 O O . ALA A 1 107 ? 12.977 -14.094 -6.785 1 98.56 107 ALA A O 1
ATOM 833 N N . GLY A 1 108 ? 13.508 -15.531 -8.484 1 98.62 108 GLY A N 1
ATOM 834 C CA . GLY A 1 108 ? 12.172 -15.547 -9.062 1 98.62 108 GLY A CA 1
ATOM 835 C C . GLY A 1 108 ? 12.023 -14.609 -10.25 1 98.62 108 GLY A C 1
ATOM 836 O O . GLY A 1 108 ? 12.883 -13.758 -10.492 1 98.62 108 GLY A O 1
ATOM 837 N N . SER A 1 109 ? 10.859 -14.664 -10.906 1 98.44 109 SER A N 1
ATOM 838 C CA . SER A 1 109 ? 10.641 -13.914 -12.133 1 98.44 109 SER A CA 1
ATOM 839 C C . SER A 1 109 ? 9.68 -12.75 -11.906 1 98.44 109 SER A C 1
ATOM 841 O O . SER A 1 109 ? 9.578 -11.852 -12.75 1 98.44 109 SER A O 1
ATOM 843 N N . GLY A 1 110 ? 8.938 -12.742 -10.805 1 98.25 110 GLY A N 1
ATOM 844 C CA . GLY A 1 110 ? 7.898 -11.758 -10.562 1 98.25 110 GLY A CA 1
ATOM 845 C C . GLY A 1 110 ? 6.652 -11.977 -11.406 1 98.25 110 GLY A C 1
ATOM 846 O O . GLY A 1 110 ? 6.344 -13.109 -11.781 1 98.25 110 GLY A O 1
ATOM 847 N N . PRO A 1 111 ? 5.957 -10.875 -11.625 1 98.5 111 PRO A N 1
ATOM 848 C CA . PRO A 1 111 ? 6.16 -9.531 -11.078 1 98.5 111 PRO A CA 1
ATOM 849 C C . PRO A 1 111 ? 5.922 -9.469 -9.57 1 98.5 111 PRO A C 1
ATOM 851 O O . PRO A 1 111 ? 5.027 -10.141 -9.047 1 98.5 111 PRO A O 1
ATOM 854 N N . VAL A 1 112 ? 6.738 -8.773 -8.836 1 98.88 112 VAL A N 1
ATOM 855 C CA . VAL A 1 112 ? 6.609 -8.445 -7.414 1 98.88 112 VAL A CA 1
ATOM 856 C C . VAL A 1 112 ? 6.34 -6.953 -7.25 1 98.88 112 VAL A C 1
ATOM 858 O O . VAL A 1 112 ? 7.078 -6.121 -7.781 1 98.88 112 VAL A O 1
ATOM 861 N N . PHE A 1 113 ? 5.289 -6.613 -6.543 1 98.75 113 PHE A N 1
ATOM 862 C CA . PHE A 1 113 ? 4.914 -5.219 -6.332 1 98.75 113 PHE A CA 1
ATOM 863 C C . PHE A 1 113 ? 5.215 -4.789 -4.902 1 98.75 113 PHE A C 1
ATOM 865 O O . PHE A 1 113 ? 4.867 -5.488 -3.949 1 98.75 113 PHE A O 1
ATOM 872 N N . LEU A 1 114 ? 5.879 -3.713 -4.812 1 98.44 114 LEU A N 1
ATOM 873 C CA . LEU A 1 114 ? 6.086 -3.055 -3.529 1 98.44 114 LEU A CA 1
ATOM 874 C C . LEU A 1 114 ? 5.207 -1.813 -3.404 1 98.44 114 LEU A C 1
ATOM 876 O O . LEU A 1 114 ? 5.066 -1.051 -4.363 1 98.44 114 LEU A O 1
ATOM 880 N N . CYS A 1 115 ? 4.609 -1.707 -2.244 1 97.31 115 CYS A N 1
ATOM 881 C CA . CYS A 1 115 ? 3.723 -0.576 -2 1 97.31 115 CYS A CA 1
ATOM 882 C C . CYS A 1 115 ? 3.99 0.041 -0.632 1 97.31 115 CYS A C 1
ATOM 884 O O . CYS A 1 115 ? 4.184 -0.677 0.351 1 97.31 115 CYS A O 1
ATOM 886 N N . GLY A 1 116 ? 3.959 1.368 -0.619 1 96.44 116 GLY A N 1
ATOM 887 C CA . GLY A 1 116 ? 4.164 2.098 0.623 1 96.44 116 GLY A CA 1
ATOM 888 C C . GLY A 1 116 ? 3.898 3.586 0.491 1 96.44 116 GLY A C 1
ATOM 889 O O . GLY A 1 116 ? 3.004 3.998 -0.252 1 96.44 116 GLY A O 1
ATOM 890 N N . GLN A 1 117 ? 4.523 4.336 1.39 1 93.06 117 GLN A N 1
ATOM 891 C CA . GLN A 1 117 ? 4.355 5.785 1.403 1 93.06 117 GLN A CA 1
ATOM 892 C C . GLN A 1 117 ? 5.684 6.488 1.657 1 93.06 117 GLN A C 1
ATOM 894 O O . GLN A 1 117 ? 6.484 6.039 2.479 1 93.06 117 GLN A O 1
ATOM 899 N N . GLU A 1 118 ? 5.855 7.504 0.961 1 92.62 118 GLU A N 1
ATOM 900 C CA . GLU A 1 118 ? 6.945 8.414 1.3 1 92.62 118 GLU A CA 1
ATOM 901 C C . GLU A 1 118 ? 6.461 9.539 2.217 1 92.62 118 GLU A C 1
ATOM 903 O O . GLU A 1 118 ? 5.414 10.141 1.974 1 92.62 118 GLU A O 1
ATOM 908 N N . HIS A 1 119 ? 7.203 9.734 3.316 1 90.19 119 HIS A N 1
ATOM 909 C CA . HIS A 1 119 ? 6.867 10.758 4.293 1 90.19 119 HIS A CA 1
ATOM 910 C C . HIS A 1 119 ? 7.914 11.867 4.305 1 90.19 119 HIS A C 1
ATOM 912 O O . HIS A 1 119 ? 9.117 11.594 4.332 1 90.19 119 HIS A O 1
ATOM 918 N N . TYR A 1 120 ? 7.371 13.109 4.27 1 87.19 120 TYR A N 1
ATOM 919 C CA . TYR A 1 120 ? 8.227 14.289 4.359 1 87.19 120 TYR A CA 1
ATOM 920 C C . TYR A 1 120 ? 7.906 15.094 5.613 1 87.19 120 TYR A C 1
ATOM 922 O O . TYR A 1 120 ? 6.742 15.398 5.883 1 87.19 120 TYR A O 1
ATOM 930 N N . ASN A 1 121 ? 8.836 15.297 6.461 1 80 121 ASN A N 1
ATOM 931 C CA . ASN A 1 121 ? 8.641 16.188 7.598 1 80 121 ASN A CA 1
ATOM 932 C C . ASN A 1 121 ? 8.781 17.656 7.188 1 80 121 ASN A C 1
ATOM 934 O O . ASN A 1 121 ? 9.789 18.047 6.598 1 80 121 ASN A O 1
ATOM 938 N N . ARG A 1 122 ? 7.621 18.328 7.219 1 67.5 122 ARG A N 1
ATOM 939 C CA . ARG A 1 122 ? 7.707 19.766 6.957 1 67.5 122 ARG A CA 1
ATOM 940 C C . ARG A 1 122 ? 8.109 20.531 8.211 1 67.5 122 ARG A C 1
ATOM 942 O O . ARG A 1 122 ? 7.492 20.375 9.266 1 67.5 122 ARG A O 1
ATOM 949 N N . PHE A 1 123 ? 9.344 20.75 8.398 1 58.19 123 PHE A N 1
ATOM 950 C CA . PHE A 1 123 ? 9.664 21.703 9.453 1 58.19 123 PHE A CA 1
ATOM 951 C C . PHE A 1 123 ? 9.031 23.062 9.164 1 58.19 123 PHE A C 1
ATOM 953 O O . PHE A 1 123 ? 9.25 23.641 8.102 1 58.19 123 PHE A O 1
ATOM 960 N N . TRP A 1 124 ? 7.809 23.297 9.508 1 51.28 124 TRP A N 1
ATOM 961 C CA . TRP A 1 124 ? 7.5 24.734 9.555 1 51.28 124 TRP A CA 1
ATOM 962 C C . TRP A 1 124 ? 8.656 25.516 10.156 1 51.28 124 TRP A C 1
ATOM 964 O O . TRP A 1 124 ? 9.086 25.25 11.273 1 51.28 124 TRP A O 1
ATOM 974 N N . GLU A 1 125 ? 9.633 25.797 9.461 1 48.72 125 GLU A N 1
ATOM 975 C CA . GLU A 1 125 ? 10.445 26.859 10.031 1 48.72 125 GLU A CA 1
ATOM 976 C C . GLU A 1 125 ? 9.578 27.891 10.742 1 48.72 125 GLU A C 1
ATOM 978 O O . GLU A 1 125 ? 8.688 28.5 10.133 1 48.72 125 GLU A O 1
ATOM 983 N N . GLU A 1 126 ? 9.078 27.656 11.961 1 47.06 126 GLU A N 1
ATOM 984 C CA . GLU A 1 126 ? 8.703 28.844 12.727 1 47.06 126 GLU A CA 1
ATOM 985 C C . GLU A 1 126 ? 9.547 30.047 12.32 1 47.06 126 GLU A C 1
ATOM 987 O O . GLU A 1 126 ? 10.758 30.078 12.555 1 47.06 126 GLU A O 1
ATOM 992 N N . VAL A 1 127 ? 9.352 30.531 11.102 1 44.56 127 VAL A N 1
ATOM 993 C CA . VAL A 1 127 ? 9.914 31.875 10.984 1 44.56 127 VAL A CA 1
ATOM 994 C C . VAL A 1 127 ? 9.633 32.656 12.258 1 44.56 127 VAL A C 1
ATOM 996 O O . VAL A 1 127 ? 8.484 32.969 12.57 1 44.56 127 VAL A O 1
ATOM 999 N N . GLU A 1 128 ? 10.203 32.344 13.344 1 45.06 128 GLU A N 1
ATOM 1000 C CA . GLU A 1 128 ? 10.242 33.406 14.352 1 45.06 128 GLU A CA 1
ATOM 1001 C C . GLU A 1 128 ? 10.266 34.781 13.695 1 45.06 128 GLU A C 1
ATOM 1003 O O . GLU A 1 128 ? 11.219 35.125 13 1 45.06 128 GLU A O 1
ATOM 1008 N N . GLU A 1 129 ? 9.172 35.156 13.125 1 43.72 129 GLU A N 1
ATOM 1009 C CA . GLU A 1 129 ? 9.164 36.594 12.891 1 43.72 129 GLU A CA 1
ATOM 1010 C C . GLU A 1 129 ? 9.906 37.344 14 1 43.72 129 GLU A C 1
ATOM 1012 O O . GLU A 1 129 ? 9.477 37.344 15.156 1 43.72 129 GLU A O 1
ATOM 1017 N N . GLU A 1 130 ? 11.164 37.25 14.008 1 42.44 130 GLU A N 1
ATOM 1018 C CA . GLU A 1 130 ? 11.812 38.281 14.805 1 42.44 130 GLU A CA 1
ATOM 1019 C C . GLU A 1 130 ? 11.078 39.625 14.656 1 42.44 130 GLU A C 1
ATOM 1021 O O . GLU A 1 130 ? 11.016 40.188 13.555 1 42.44 130 GLU A O 1
ATOM 1026 N N . ASP A 1 131 ? 9.93 39.812 15.289 1 42.94 131 ASP A N 1
ATOM 1027 C CA . ASP A 1 131 ? 9.484 41.188 15.492 1 42.94 131 ASP A CA 1
ATOM 1028 C C . ASP A 1 131 ? 10.672 42.125 15.633 1 42.94 131 ASP A C 1
ATOM 1030 O O . ASP A 1 131 ? 11.383 42.094 16.641 1 42.94 131 ASP A O 1
ATOM 1034 N N . ASP A 1 132 ? 11.438 42.312 14.547 1 43.97 132 ASP A N 1
ATOM 1035 C CA . ASP A 1 132 ? 12.266 43.531 14.586 1 43.97 132 ASP A CA 1
ATOM 1036 C C . ASP A 1 132 ? 11.523 44.688 15.25 1 43.97 132 ASP A C 1
ATOM 1038 O O . ASP A 1 132 ? 10.602 45.25 14.664 1 43.97 132 ASP A O 1
ATOM 1042 N N . ASP A 1 133 ? 11.148 44.594 16.484 1 40.94 133 ASP A N 1
ATOM 1043 C CA . ASP A 1 133 ? 10.875 45.812 17.234 1 40.94 133 ASP A CA 1
ATOM 1044 C C . ASP A 1 133 ? 11.805 46.938 16.781 1 40.94 133 ASP A C 1
ATOM 1046 O O . ASP A 1 133 ? 13.016 46.875 17 1 40.94 133 ASP A O 1
ATOM 1050 N N . LEU A 1 134 ? 11.586 47.469 15.547 1 40.16 134 LEU A N 1
ATOM 1051 C CA . LEU A 1 134 ? 12.07 48.812 15.242 1 40.16 134 LEU A CA 1
ATOM 1052 C C . LEU A 1 134 ? 11.984 49.719 16.469 1 40.16 134 LEU A C 1
ATOM 1054 O O . LEU A 1 134 ? 10.891 50.094 16.906 1 40.16 134 LEU A O 1
ATOM 1058 N N . GLU A 1 135 ? 12.758 49.469 17.547 1 37.81 135 GLU A N 1
ATOM 1059 C CA . GLU A 1 135 ? 12.984 50.531 18.5 1 37.81 135 GLU A CA 1
ATOM 1060 C C . GLU A 1 135 ? 13.188 51.875 17.797 1 37.81 135 GLU A C 1
ATOM 1062 O O . GLU A 1 135 ? 14.102 52 16.969 1 37.81 135 GLU A O 1
ATOM 1067 N N . GLU A 1 136 ? 12.133 52.594 17.406 1 38.31 136 GLU A N 1
ATOM 1068 C CA . GLU A 1 136 ? 12.164 54 17.094 1 38.31 136 GLU A CA 1
ATOM 1069 C C . GLU A 1 136 ? 13.18 54.75 17.969 1 38.31 136 GLU A C 1
ATOM 1071 O O . GLU A 1 136 ? 12.992 54.875 19.172 1 38.31 136 GLU A O 1
ATOM 1076 N N . GLU A 1 137 ? 14.539 54.562 17.75 1 37.66 137 GLU A N 1
ATOM 1077 C CA . GLU A 1 137 ? 15.5 55.5 18.328 1 37.66 137 GLU A CA 1
ATOM 1078 C C . GLU A 1 137 ? 15.062 56.969 18.062 1 37.66 137 GLU A C 1
ATOM 1080 O O . GLU A 1 137 ? 14.852 57.344 16.922 1 37.66 137 GLU A O 1
ATOM 1085 N N . GLU A 1 138 ? 14.273 57.531 18.891 1 38.38 138 GLU A N 1
ATOM 1086 C CA . GLU A 1 138 ? 14.039 58.969 19 1 38.38 138 GLU A CA 1
ATOM 1087 C C . GLU A 1 138 ? 15.344 59.75 18.828 1 38.38 138 GLU A C 1
ATOM 1089 O O . GLU A 1 138 ? 16.25 59.625 19.656 1 38.38 138 GLU A O 1
ATOM 1094 N N . ASP A 1 139 ? 15.945 59.969 17.578 1 36.19 139 ASP A N 1
ATOM 1095 C CA . ASP A 1 139 ? 17.031 60.875 17.203 1 36.19 139 ASP A CA 1
ATOM 1096 C C . ASP A 1 139 ? 16.828 62.25 17.797 1 36.19 139 ASP A C 1
ATOM 1098 O O . ASP A 1 139 ? 15.906 62.969 17.406 1 36.19 139 ASP A O 1
ATOM 1102 N N . ASP A 1 140 ? 17.047 62.406 19.141 1 35.75 140 ASP A N 1
ATOM 1103 C CA . ASP A 1 140 ? 17.203 63.75 19.688 1 35.75 140 ASP A CA 1
ATOM 1104 C C . ASP A 1 140 ? 18.25 64.562 18.922 1 35.75 140 ASP A C 1
ATOM 1106 O O . ASP A 1 140 ? 19.422 64.188 18.891 1 35.75 140 ASP A O 1
ATOM 1110 N N . ASP A 1 141 ? 18.016 65.125 17.75 1 34.59 141 ASP A N 1
ATOM 1111 C CA . ASP A 1 141 ? 18.797 66.062 16.906 1 34.59 141 ASP A CA 1
ATOM 1112 C C . ASP A 1 141 ? 19.453 67.125 17.734 1 34.59 141 ASP A C 1
ATOM 1114 O O . ASP A 1 141 ? 18.812 68.125 18.078 1 34.59 141 ASP A O 1
ATOM 1118 N N . ASP A 1 142 ? 20.391 66.812 18.766 1 30.14 142 ASP A N 1
ATOM 1119 C CA . ASP A 1 142 ? 21.203 67.875 19.328 1 30.14 142 ASP A CA 1
ATOM 1120 C C . ASP A 1 142 ? 22 68.562 18.234 1 30.14 142 ASP A C 1
ATOM 1122 O O . ASP A 1 142 ? 22.438 67.938 17.266 1 30.14 142 ASP A O 1
ATOM 1126 N N . ASP A 1 143 ? 22.219 70 18.125 1 31.56 143 ASP A N 1
ATOM 1127 C CA . ASP A 1 143 ? 22.766 71.062 17.328 1 31.56 143 ASP A CA 1
ATOM 1128 C C . ASP A 1 143 ? 24.266 70.875 17.141 1 31.56 143 ASP A C 1
ATOM 1130 O O . ASP A 1 143 ? 24.891 71.625 16.344 1 31.56 143 ASP A O 1
ATOM 1134 N N . ASP A 1 144 ? 25.156 70.562 18.219 1 29.08 144 ASP A N 1
ATOM 1135 C CA . ASP A 1 144 ? 26.422 71.25 18.203 1 29.08 144 ASP A CA 1
ATOM 1136 C C . ASP A 1 144 ? 27.203 70.938 16.922 1 29.08 144 ASP A C 1
ATOM 1138 O O . ASP A 1 144 ? 26.891 70 16.219 1 29.08 144 ASP A O 1
ATOM 1142 N N . GLU A 1 145 ? 28.734 71.25 16.953 1 31.06 145 GLU A N 1
ATOM 1143 C CA . GLU A 1 145 ? 30.047 71.625 16.438 1 31.06 145 GLU A CA 1
ATOM 1144 C C . GLU A 1 145 ? 30.656 70.5 15.594 1 31.06 145 GLU A C 1
ATOM 1146 O O . GLU A 1 145 ? 30.297 69.312 15.727 1 31.06 145 GLU A O 1
ATOM 1151 N N . ASP A 1 146 ? 31.625 70.75 14.68 1 32.41 146 ASP A N 1
ATOM 1152 C CA . ASP A 1 146 ? 32.25 70.312 13.461 1 32.41 146 ASP A CA 1
ATOM 1153 C C . ASP A 1 146 ? 33.125 69.062 13.727 1 32.41 146 ASP A C 1
ATOM 1155 O O . ASP A 1 146 ? 34.219 69.188 14.25 1 32.41 146 ASP A O 1
ATOM 1159 N N . ILE A 1 147 ? 32.594 68 14.398 1 28.69 147 ILE A N 1
ATOM 1160 C CA . ILE A 1 147 ? 33.531 66.938 14.742 1 28.69 147 ILE A CA 1
ATOM 1161 C C . ILE A 1 147 ? 34.188 66.375 13.477 1 28.69 147 ILE A C 1
ATOM 1163 O O . ILE A 1 147 ? 33.531 65.75 12.641 1 28.69 147 ILE A O 1
ATOM 1167 N N . ASP A 1 148 ? 35.156 66.938 12.953 1 30.72 148 ASP A N 1
ATOM 1168 C CA . ASP A 1 148 ? 36 66.5 11.844 1 30.72 148 ASP A CA 1
ATOM 1169 C C . ASP A 1 148 ? 36.562 65.062 12.102 1 30.72 148 ASP A C 1
ATOM 1171 O O . ASP A 1 148 ? 37.344 64.562 11.305 1 30.72 148 ASP A O 1
ATOM 1175 N N . MET A 1 149 ? 36.469 64.375 13.242 1 26.33 149 MET A N 1
ATOM 1176 C CA . MET A 1 149 ? 37.5 63.344 13.273 1 26.33 149 MET A CA 1
ATOM 1177 C C . MET A 1 149 ? 37.281 62.344 12.148 1 26.33 149 MET A C 1
ATOM 1179 O O . MET A 1 149 ? 36.344 61.562 12.188 1 26.33 149 MET A O 1
ATOM 1183 N N . PHE A 1 150 ? 37.156 61.969 11.016 1 23.27 150 PHE A N 1
ATOM 1184 C CA . PHE A 1 150 ? 37.094 60.531 10.922 1 23.27 150 PHE A CA 1
ATOM 1185 C C . PHE A 1 150 ? 38.375 59.906 11.516 1 23.27 150 PHE A C 1
ATOM 1187 O O . PHE A 1 150 ? 38.594 58.719 11.359 1 23.27 150 PHE A O 1
ATOM 1194 N N . LEU A 1 151 ? 39.375 60.781 11.75 1 25.33 151 LEU A N 1
ATOM 1195 C CA . LEU A 1 151 ? 40.594 60.031 11.461 1 25.33 151 LEU A CA 1
ATOM 1196 C C . LEU A 1 151 ? 40.625 58.719 12.211 1 25.33 151 LEU A C 1
ATOM 1198 O O . LEU A 1 151 ? 39.844 58.5 13.164 1 25.33 151 LEU A O 1
ATOM 1202 N N . GLU A 1 152 ? 41.688 57.812 12.031 1 25.2 152 GLU A N 1
ATOM 1203 C CA . GLU A 1 152 ? 42.531 56.656 12.266 1 25.2 152 GLU A CA 1
ATOM 1204 C C . GLU A 1 152 ? 42.781 56.438 13.758 1 25.2 152 GLU A C 1
ATOM 1206 O O . GLU A 1 152 ? 42.438 57.281 14.578 1 25.2 152 GLU A O 1
ATOM 1211 N N . GLU A 1 153 ? 43.969 56 14.258 1 27.23 153 GLU A N 1
ATOM 1212 C CA . GLU A 1 153 ? 44.438 55.094 15.305 1 27.23 153 GLU A CA 1
ATOM 1213 C C . GLU A 1 153 ? 44.219 55.688 16.688 1 27.23 153 GLU A C 1
ATOM 1215 O O . GLU A 1 153 ? 44.312 56.906 16.875 1 27.23 153 GLU A O 1
ATOM 1220 N N . THR A 1 154 ? 43.188 55.062 17.594 1 26.22 154 THR A N 1
ATOM 1221 C CA . THR A 1 154 ? 43.094 55.531 18.969 1 26.22 154 THR A CA 1
ATOM 1222 C C . THR A 1 154 ? 44.469 55.875 19.531 1 26.22 154 THR A C 1
ATOM 1224 O O . THR A 1 154 ? 45.312 54.969 19.656 1 26.22 154 THR A O 1
ATOM 1227 N N . PRO A 1 155 ? 44.812 56.969 19.172 1 31.09 155 PRO A N 1
ATOM 1228 C CA . PRO A 1 155 ? 46.156 57.375 19.594 1 31.09 155 PRO A CA 1
ATOM 1229 C C . PRO A 1 155 ? 46.344 57.25 21.109 1 31.09 155 PRO A C 1
ATOM 1231 O O . PRO A 1 155 ? 45.688 57.969 21.875 1 31.09 155 PRO A O 1
ATOM 1234 N N . VAL A 1 156 ? 46.062 55.906 21.656 1 25 156 VAL A N 1
ATOM 1235 C CA . VAL A 1 156 ? 46.219 55.812 23.094 1 25 156 VAL A CA 1
ATOM 1236 C C . VAL A 1 156 ? 47.344 56.75 23.562 1 25 156 VAL A C 1
ATOM 1238 O O . VAL A 1 156 ? 48.469 56.656 23.078 1 25 156 VAL A O 1
ATOM 1241 N N . LYS A 1 157 ? 46.969 57.719 24.109 1 24.47 157 LYS A N 1
ATOM 1242 C CA . LYS A 1 157 ? 47.656 58.844 24.781 1 24.47 157 LYS A CA 1
ATOM 1243 C C . LYS A 1 157 ? 48.781 58.344 25.672 1 24.47 157 LYS A C 1
ATOM 1245 O O . LYS A 1 157 ? 48.688 57.25 26.281 1 24.47 157 LYS A O 1
ATOM 1250 N N . GLN A 1 158 ? 49.844 59 25.578 1 25.45 158 GLN A N 1
ATOM 1251 C CA . GLN A 1 158 ? 51.219 59.125 26.094 1 25.45 158 GLN A CA 1
ATOM 1252 C C . GLN A 1 158 ? 51.219 59.219 27.609 1 25.45 158 GLN A C 1
ATOM 1254 O O . GLN A 1 158 ? 51.406 60.281 28.188 1 25.45 158 GLN A O 1
ATOM 1259 N N . VAL A 1 159 ? 50.188 58.688 28.312 1 20.3 159 VAL A N 1
ATOM 1260 C CA . VAL A 1 159 ? 50.375 59.188 29.672 1 20.3 159 VAL A CA 1
ATOM 1261 C C . VAL A 1 159 ? 51.812 58.938 30.109 1 20.3 159 VAL A C 1
ATOM 1263 O O . VAL A 1 159 ? 52.406 57.938 29.734 1 20.3 159 VAL A O 1
ATOM 1266 N N . LYS A 1 160 ? 52.281 59.719 30.984 1 24.38 160 LYS A N 1
ATOM 1267 C CA . LYS A 1 160 ? 53.406 60.312 31.688 1 24.38 160 LYS A CA 1
ATOM 1268 C C . LYS A 1 160 ? 54.188 59.25 32.469 1 24.38 160 LYS A C 1
ATOM 1270 O O . LYS A 1 160 ? 53.75 58.094 32.594 1 24.38 160 LYS A O 1
ATOM 1275 N N . ARG A 1 161 ? 54.438 59.312 33.844 1 24.09 161 ARG A N 1
ATOM 1276 C CA . ARG A 1 161 ? 55.688 59.5 34.531 1 24.09 161 ARG A CA 1
ATOM 1277 C C . ARG A 1 161 ? 56.219 58.156 35.094 1 24.09 161 ARG A C 1
ATOM 1279 O O . ARG A 1 161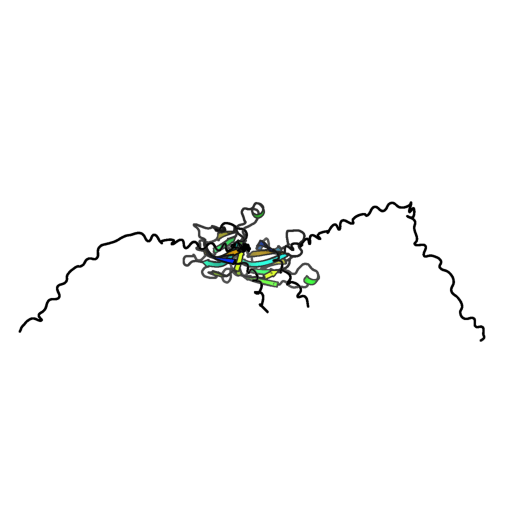 ? 57.406 57.875 35.031 1 24.09 161 ARG A O 1
ATOM 1286 N N . LEU A 1 162 ? 55.469 57.125 35.781 1 23.16 162 LEU A N 1
ATOM 1287 C CA . LEU A 1 162 ? 56 57.031 37.125 1 23.16 162 LEU A CA 1
ATOM 1288 C C . LEU A 1 162 ? 57.406 56.406 37.094 1 23.16 162 LEU A C 1
ATOM 1290 O O . LEU A 1 162 ? 57.719 55.656 36.156 1 23.16 162 LEU A O 1
ATOM 1294 N N . ALA A 1 163 ? 58.031 56.188 38.375 1 26.33 163 ALA A N 1
ATOM 1295 C CA . ALA A 1 163 ? 59.219 56.5 39.156 1 26.33 163 ALA A CA 1
ATOM 1296 C C . ALA A 1 163 ? 60.219 55.344 39.094 1 26.33 163 ALA A C 1
ATOM 1298 O O . ALA A 1 163 ? 60.531 54.844 38 1 26.33 163 ALA A O 1
ATOM 1299 N N . PRO A 1 164 ? 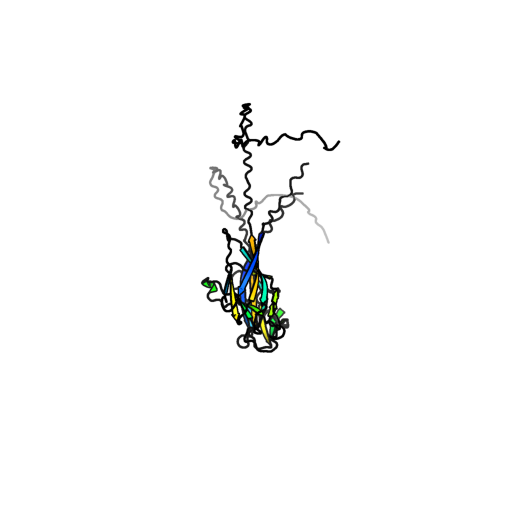60.5 54.719 40.25 1 27.67 164 PRO A N 1
ATOM 1300 C CA . PRO A 1 164 ? 61.875 54.719 40.781 1 27.67 164 PRO A CA 1
ATOM 1301 C C . PRO A 1 164 ? 62.719 53.531 40.25 1 27.67 164 PRO A C 1
ATOM 1303 O O . PRO A 1 164 ? 63.875 53.719 39.844 1 27.67 164 PRO A O 1
ATOM 1306 N N . GLN A 1 165 ? 62.156 52.188 40.469 1 23.83 165 GLN A N 1
ATOM 1307 C CA . GLN A 1 165 ? 63.062 51.625 41.469 1 23.83 165 GLN A CA 1
ATOM 1308 C C . GLN A 1 165 ? 64.375 51.219 40.844 1 23.83 165 GLN A C 1
ATOM 1310 O O . GLN A 1 165 ? 64.5 51.062 39.625 1 23.83 165 GLN A O 1
ATOM 1315 N N . LYS A 1 166 ? 64.938 49.969 41.375 1 26.62 166 LYS A N 1
ATOM 1316 C CA . LYS A 1 166 ? 66.188 49.781 42.062 1 26.62 166 LYS A CA 1
ATOM 1317 C C . LYS A 1 166 ? 67.375 49.594 41.094 1 26.62 166 LYS A C 1
ATOM 1319 O O . LYS A 1 166 ? 67.188 49.062 39.969 1 26.62 166 LYS A O 1
ATOM 1324 N N . GLN A 1 167 ? 68.562 50.219 41.438 1 24.8 167 GLN A N 1
ATOM 1325 C CA . GLN A 1 167 ? 69.938 50.531 41.312 1 24.8 167 GLN A CA 1
ATOM 1326 C C . GLN A 1 167 ? 70.812 49.25 41.219 1 24.8 167 GLN A C 1
ATOM 1328 O O . GLN A 1 167 ? 71.75 49.188 40.469 1 24.8 167 GLN A O 1
ATOM 1333 N N . THR A 1 168 ? 70.875 48.188 42.156 1 28.12 168 THR A N 1
ATOM 1334 C CA . THR A 1 168 ? 72.25 48 42.656 1 28.12 168 THR A CA 1
ATOM 1335 C C . THR A 1 168 ? 73.125 47.5 41.531 1 28.12 168 THR A C 1
ATOM 1337 O O . THR A 1 168 ? 72.688 47.031 40.5 1 28.12 168 THR A O 1
ATOM 1340 N N . SER A 1 169 ? 74.5 47.594 41.719 1 27.23 169 SER A N 1
ATOM 1341 C CA . SER A 1 169 ? 75.938 47.594 41.688 1 27.23 169 SER A CA 1
ATOM 1342 C C . SER A 1 169 ? 76.5 46.188 41.375 1 27.23 169 SER A C 1
ATOM 1344 O O . SER A 1 169 ? 77.375 46.062 40.5 1 27.23 169 SER A O 1
ATOM 1346 N N . ALA A 1 170 ? 76.75 45.219 42.344 1 29.39 170 ALA A N 1
ATOM 1347 C CA . ALA A 1 170 ? 78.125 44.781 42.469 1 29.39 170 ALA A CA 1
ATOM 1348 C C . ALA A 1 170 ? 78.5 43.812 41.375 1 29.39 170 ALA A C 1
ATOM 1350 O O . ALA A 1 170 ? 77.688 43.312 40.656 1 29.39 170 ALA A O 1
ATOM 1351 N N . ALA A 1 171 ? 79.188 42.562 41.812 1 32.53 171 ALA A N 1
ATOM 1352 C CA . ALA A 1 171 ? 80.5 41.969 41.812 1 32.53 171 ALA A CA 1
ATOM 1353 C C . ALA A 1 171 ? 80.625 40.906 40.75 1 32.53 171 ALA A C 1
ATOM 1355 O O . ALA A 1 171 ? 81.562 40.906 39.938 1 32.53 171 ALA A O 1
ATOM 1356 N N . LYS A 1 172 ? 80.5 39.469 41.156 1 29.67 172 LYS A N 1
ATOM 1357 C CA . LYS A 1 172 ? 81.5 38.5 40.75 1 29.67 172 LYS A CA 1
ATOM 1358 C C . LYS A 1 172 ? 81.188 37.969 39.344 1 29.67 172 LYS A C 1
ATOM 1360 O O . LYS A 1 172 ? 80.062 37.75 39 1 29.67 172 LYS A O 1
ATOM 1365 N N . MET B 1 1 ? -6.91 28.484 48.531 1 29.72 1 MET B N 1
ATOM 1366 C CA . MET B 1 1 ? -5.98 28.156 47.438 1 29.72 1 MET B CA 1
ATOM 1367 C C . MET B 1 1 ? -6.676 27.344 46.344 1 29.72 1 MET B C 1
ATOM 1369 O O . MET B 1 1 ? -6.926 26.156 46.531 1 29.72 1 MET B O 1
ATOM 1373 N N . ASN B 1 2 ? -7.637 27.984 45.625 1 33.34 2 ASN B N 1
ATOM 1374 C CA . ASN B 1 2 ? -8.492 27.469 44.562 1 33.34 2 ASN B CA 1
ATOM 1375 C C . ASN B 1 2 ? -7.672 26.906 43.406 1 33.34 2 ASN B C 1
ATOM 1377 O O . ASN B 1 2 ? -6.848 27.609 42.844 1 33.34 2 ASN B O 1
ATOM 1381 N N . ARG B 1 3 ? -7.297 25.641 43.469 1 38.81 3 ARG B N 1
ATOM 1382 C CA . ARG B 1 3 ? -6.648 24.922 42.375 1 38.81 3 ARG B CA 1
ATOM 1383 C C . ARG B 1 3 ? -7.293 25.266 41.031 1 38.81 3 ARG B C 1
ATOM 1385 O O . ARG B 1 3 ? -8.508 25.141 40.875 1 38.81 3 ARG B O 1
ATOM 1392 N N . SER B 1 4 ? -6.727 26.266 40.281 1 43.69 4 SER B N 1
ATOM 1393 C CA . SER B 1 4 ? -7.062 26.562 38.906 1 43.69 4 SER B CA 1
ATOM 1394 C C . SER B 1 4 ? -7.227 25.281 38.062 1 43.69 4 SER B C 1
ATOM 1396 O O . SER B 1 4 ? -6.504 24.312 38.281 1 43.69 4 SER B O 1
ATOM 1398 N N . PRO B 1 5 ? -8.398 25.062 37.531 1 42.25 5 PRO B N 1
ATOM 1399 C CA . PRO B 1 5 ? -8.656 23.891 36.688 1 42.25 5 PRO B CA 1
ATOM 1400 C C . PRO B 1 5 ? -7.535 23.609 35.688 1 42.25 5 PRO B C 1
ATOM 1402 O O . PRO B 1 5 ? -6.844 24.547 35.281 1 42.25 5 PRO B O 1
ATOM 1405 N N . ILE B 1 6 ? -6.863 22.516 35.719 1 39.84 6 ILE B N 1
ATOM 1406 C CA . ILE B 1 6 ? -5.969 21.891 34.75 1 39.84 6 ILE B CA 1
ATOM 1407 C C . ILE B 1 6 ? -6.418 22.219 33.312 1 39.84 6 ILE B C 1
ATOM 1409 O O . ILE B 1 6 ? -7.617 22.266 33.031 1 39.84 6 ILE B O 1
ATOM 1413 N N . SER B 1 7 ? -5.715 23.094 32.594 1 40.38 7 SER B N 1
ATOM 1414 C CA . SER B 1 7 ? -5.77 23.344 31.156 1 40.38 7 SER B CA 1
ATOM 1415 C C . SER B 1 7 ? -6.117 22.078 30.375 1 40.38 7 SER B C 1
ATOM 1417 O O . SER B 1 7 ? -5.512 21.031 30.594 1 40.38 7 SER B O 1
ATOM 1419 N N . SER B 1 8 ? -7.363 21.891 30.078 1 41.41 8 SER B N 1
ATOM 1420 C CA . SER B 1 8 ? -7.891 20.906 29.141 1 41.41 8 SER B CA 1
ATOM 1421 C C . SER B 1 8 ? -7.02 20.828 27.891 1 41.41 8 SER B C 1
ATOM 1423 O O . SER B 1 8 ? -6.812 21.828 27.203 1 41.41 8 SER B O 1
ATOM 1425 N N . THR B 1 9 ? -5.91 20.219 27.844 1 43.62 9 THR B N 1
ATOM 1426 C CA . THR B 1 9 ? -5.273 19.812 26.594 1 43.62 9 THR B CA 1
ATOM 1427 C C . THR B 1 9 ? -6.316 19.562 25.516 1 43.62 9 THR B C 1
ATOM 1429 O O . THR B 1 9 ? -7.207 18.719 25.688 1 43.62 9 THR B O 1
ATOM 1432 N N . SER B 1 10 ? -6.73 20.531 24.766 1 44.84 10 SER B N 1
ATOM 1433 C CA . SER B 1 10 ? -7.609 20.438 23.609 1 44.84 10 SER B CA 1
ATOM 1434 C C . SER B 1 10 ? -7.387 19.125 22.859 1 44.84 10 SER B C 1
ATOM 1436 O O . SER B 1 10 ? -6.387 18.969 22.156 1 44.84 10 SER B O 1
ATOM 1438 N N . GLU B 1 11 ? -7.605 18.109 23.391 1 52.41 11 GLU B N 1
ATOM 1439 C CA . GLU B 1 11 ? -7.684 16.812 22.703 1 52.41 11 GLU B CA 1
ATOM 1440 C C . GLU B 1 11 ? -8.43 16.938 21.391 1 52.41 11 GLU B C 1
ATOM 1442 O O . GLU B 1 11 ? -9.547 17.453 21.344 1 52.41 11 GLU B O 1
ATOM 1447 N N . LYS B 1 12 ? -7.691 17.281 20.312 1 58.38 12 LYS B N 1
ATOM 1448 C CA . LYS B 1 12 ? -8.273 17.188 18.969 1 58.38 12 LYS B CA 1
ATOM 1449 C C . LYS B 1 12 ? -9.281 16.047 18.875 1 58.38 12 LYS B C 1
ATOM 1451 O O . LYS B 1 12 ? -8.945 14.898 19.172 1 58.38 12 LYS B O 1
ATOM 1456 N N . GLU B 1 13 ? -10.5 16.328 18.984 1 74 13 GLU B N 1
ATOM 1457 C CA . GLU B 1 13 ? -11.562 15.328 18.828 1 74 13 GLU B CA 1
ATOM 1458 C C . GLU B 1 13 ? -11.594 14.781 17.406 1 74 13 GLU B C 1
ATOM 1460 O O . GLU B 1 13 ? -11.492 15.539 16.438 1 74 13 GLU B O 1
ATOM 1465 N N . THR B 1 14 ? -11.219 13.469 17.312 1 78.88 14 THR B N 1
ATOM 1466 C CA . THR B 1 14 ? -11.305 12.773 16.031 1 78.88 14 THR B CA 1
ATOM 1467 C C . THR B 1 14 ? -12.578 11.93 15.961 1 78.88 14 THR B C 1
ATOM 1469 O O . THR B 1 14 ? -12.938 11.266 16.938 1 78.88 14 THR B O 1
ATOM 1472 N N . LEU B 1 15 ? -13.5 12.258 15.008 1 84.56 15 LEU B N 1
ATOM 1473 C CA . LEU B 1 15 ? -14.633 11.391 14.695 1 84.56 15 LEU B CA 1
ATOM 1474 C C . LEU B 1 15 ? -14.211 10.25 13.781 1 84.56 15 LEU B C 1
ATOM 1476 O O . LEU B 1 15 ? -13.453 10.461 12.828 1 84.56 15 LEU B O 1
ATOM 1480 N N . SER B 1 16 ? -14.578 9.062 14.211 1 90 16 SER B N 1
ATOM 1481 C CA . SER B 1 16 ? -14.281 7.867 13.43 1 90 16 SER B CA 1
ATOM 1482 C C . SER B 1 16 ? -15.562 7.137 13.031 1 90 16 SER B C 1
ATOM 1484 O O . SER B 1 16 ? -16.422 6.883 13.867 1 90 16 SER B O 1
ATOM 1486 N N . LEU B 1 17 ? -15.695 6.84 11.742 1 92.31 17 LEU B N 1
ATOM 1487 C CA . LEU B 1 17 ? -16.844 6.102 11.211 1 92.31 17 LEU B CA 1
ATOM 1488 C C . LEU B 1 17 ? -16.375 4.863 10.453 1 92.31 17 LEU B C 1
ATOM 1490 O O . LEU B 1 17 ? -15.398 4.918 9.703 1 92.31 17 LEU B O 1
ATOM 1494 N N . LEU B 1 18 ? -17.141 3.785 10.609 1 95.94 18 LEU B N 1
ATOM 1495 C CA . LEU B 1 18 ? -16.828 2.588 9.836 1 95.94 18 LEU B CA 1
ATOM 1496 C C . LEU B 1 18 ? -17.094 2.816 8.352 1 95.94 18 LEU B C 1
ATOM 1498 O O . LEU B 1 18 ? -18.062 3.5 7.988 1 95.94 18 LEU B O 1
ATOM 1502 N N . TRP B 1 19 ? -16.266 2.266 7.617 1 95.56 19 TRP B N 1
ATOM 1503 C CA . TRP B 1 19 ? -16.406 2.346 6.164 1 95.56 19 TRP B CA 1
ATOM 1504 C C . TRP B 1 19 ? -16.078 1.006 5.512 1 95.56 19 TRP B C 1
ATOM 1506 O O . TRP B 1 19 ? -15.234 0.254 6.008 1 95.56 19 TRP B O 1
ATOM 1516 N N . GLY B 1 20 ? -16.766 0.739 4.391 1 98.06 20 GLY B N 1
ATOM 1517 C CA . GLY B 1 20 ? -16.438 -0.428 3.592 1 98.06 20 GLY B CA 1
ATOM 1518 C C . GLY B 1 20 ? -17.031 -0.393 2.201 1 98.06 20 GLY B C 1
ATOM 1519 O O . GLY B 1 20 ? -17.922 0.423 1.923 1 98.06 20 GLY B O 1
ATOM 1520 N N . CYS B 1 21 ? -16.516 -1.201 1.361 1 98.12 21 CYS B N 1
ATOM 1521 C CA . CYS B 1 21 ? -17.047 -1.345 0.01 1 98.12 21 CYS B CA 1
ATOM 1522 C C . CYS B 1 21 ? -16.797 -2.752 -0.525 1 98.12 21 CYS B C 1
ATOM 1524 O O . CYS B 1 21 ? -16.109 -3.551 0.112 1 98.12 21 CYS B O 1
ATOM 1526 N N . GLU B 1 22 ? -17.438 -3.021 -1.638 1 98.69 22 GLU B N 1
ATOM 1527 C CA . GLU B 1 22 ? -17.266 -4.289 -2.346 1 98.69 22 GLU B CA 1
ATOM 1528 C C . GLU B 1 22 ? -16.812 -4.059 -3.785 1 98.69 22 GLU B C 1
ATOM 1530 O O . GLU B 1 22 ? -17.359 -3.201 -4.484 1 98.69 22 GLU B O 1
ATOM 1535 N N . LEU B 1 23 ? -15.812 -4.766 -4.18 1 98.81 23 LEU B N 1
ATOM 1536 C CA . LEU B 1 23 ? -15.375 -4.773 -5.57 1 98.81 23 LEU B CA 1
ATOM 1537 C C . LEU B 1 23 ? -15.695 -6.105 -6.234 1 98.81 23 LEU B C 1
ATOM 1539 O O . LEU B 1 23 ? -15.516 -7.164 -5.625 1 98.81 23 LEU B O 1
ATOM 1543 N N . ASN B 1 24 ? -16.141 -6.09 -7.418 1 98.56 24 ASN B N 1
ATOM 1544 C CA . ASN B 1 24 ? -16.391 -7.262 -8.242 1 98.56 24 ASN B CA 1
ATOM 1545 C C . ASN B 1 24 ? -16.406 -6.906 -9.727 1 98.56 24 ASN B C 1
ATOM 1547 O O . ASN B 1 24 ? -16.156 -5.762 -10.102 1 98.56 24 ASN B O 1
ATOM 1551 N N . GLN B 1 25 ? -16.703 -7.875 -10.523 1 98 25 GLN B N 1
ATOM 1552 C CA . GLN B 1 25 ? -16.656 -7.676 -11.969 1 98 25 GLN B CA 1
ATOM 1553 C C . GLN B 1 25 ? -17.641 -6.602 -12.414 1 98 25 GLN B C 1
ATOM 1555 O O . GLN B 1 25 ? -17.375 -5.844 -13.344 1 98 25 GLN B O 1
ATOM 1560 N N . GLU B 1 26 ? -18.734 -6.496 -11.805 1 97.81 26 GLU B N 1
ATOM 1561 C CA . GLU B 1 26 ? -19.766 -5.512 -12.148 1 97.81 26 GLU B CA 1
ATOM 1562 C C . GLU B 1 26 ? -19.391 -4.125 -11.641 1 97.81 26 GLU B C 1
ATOM 1564 O O . GLU B 1 26 ? -19.781 -3.115 -12.227 1 97.81 26 GLU B O 1
ATOM 1569 N N . ARG B 1 27 ? -18.703 -4.035 -10.523 1 98.12 27 ARG B N 1
ATOM 1570 C CA . ARG B 1 27 ? -18.219 -2.801 -9.922 1 98.12 27 ARG B CA 1
ATOM 1571 C C . ARG B 1 27 ? -16.734 -2.92 -9.555 1 98.12 27 ARG B C 1
ATOM 1573 O O . ARG B 1 27 ? -16.391 -3.02 -8.375 1 98.12 27 ARG B O 1
ATOM 1580 N N . PRO B 1 28 ? -15.953 -2.826 -10.508 1 98.5 28 PRO B N 1
ATOM 1581 C CA . PRO B 1 28 ? -14.539 -3.129 -10.266 1 98.5 28 PRO B CA 1
ATOM 1582 C C . PRO B 1 28 ? -13.789 -1.97 -9.617 1 98.5 28 PRO B C 1
ATOM 1584 O O . PRO B 1 28 ? -12.625 -2.121 -9.234 1 98.5 28 PRO B O 1
ATOM 1587 N N . THR B 1 29 ? -14.445 -0.818 -9.453 1 98.12 29 THR B N 1
ATOM 1588 C CA . THR B 1 29 ? -13.773 0.345 -8.883 1 98.12 29 THR B CA 1
ATOM 1589 C C . THR B 1 29 ? -14.656 1.019 -7.84 1 98.12 29 THR B C 1
ATOM 1591 O O . THR B 1 29 ? -15.883 0.923 -7.902 1 98.12 29 THR B O 1
ATOM 1594 N N . TRP B 1 30 ? -14.031 1.589 -6.871 1 97.88 30 TRP B N 1
ATOM 1595 C CA . TRP B 1 30 ? -14.703 2.395 -5.855 1 97.88 30 TRP B CA 1
ATOM 1596 C C . TRP B 1 30 ? -13.836 3.584 -5.449 1 97.88 30 TRP B C 1
ATOM 1598 O O . TRP B 1 30 ? -12.664 3.42 -5.105 1 97.88 30 TRP B O 1
ATOM 1608 N N . THR B 1 31 ? -14.422 4.719 -5.488 1 96.44 31 THR B N 1
ATOM 1609 C CA . THR B 1 31 ? -13.719 5.918 -5.055 1 96.44 31 THR B CA 1
ATOM 1610 C C . THR B 1 31 ? -14.258 6.414 -3.715 1 96.44 31 THR B C 1
ATOM 1612 O O . THR B 1 31 ? -15.453 6.664 -3.578 1 96.44 31 THR B O 1
ATOM 1615 N N . PHE B 1 32 ? -13.383 6.512 -2.711 1 95.12 32 PHE B N 1
ATOM 1616 C CA . PHE B 1 32 ? -13.734 7.105 -1.425 1 95.12 32 PHE B CA 1
ATOM 1617 C C . PHE B 1 32 ? -13.578 8.617 -1.465 1 95.12 32 PHE B C 1
ATOM 1619 O O . PHE B 1 32 ? -12.492 9.133 -1.74 1 95.12 32 PHE B O 1
ATOM 1626 N N . LYS B 1 33 ? -14.656 9.258 -1.105 1 89.69 33 LYS B N 1
ATOM 1627 C CA . LYS B 1 33 ? -14.703 10.703 -0.949 1 89.69 33 LYS B CA 1
ATOM 1628 C C . LYS B 1 33 ? -15.359 11.094 0.37 1 89.69 33 LYS B C 1
ATOM 1630 O O . LYS B 1 33 ? -16.375 10.508 0.762 1 89.69 33 LYS B O 1
ATOM 1635 N N . PRO B 1 34 ? -14.719 12.047 1.114 1 82.25 34 PRO B N 1
ATOM 1636 C CA . PRO B 1 34 ? -15.344 12.43 2.381 1 82.25 34 PRO B CA 1
ATOM 1637 C C . PRO B 1 34 ? -16.781 12.922 2.205 1 82.25 34 PRO B C 1
ATOM 1639 O O . PRO B 1 34 ? -17.094 13.562 1.195 1 82.25 34 PRO B O 1
ATOM 1642 N N . GLN B 1 35 ? -17.781 12.477 3.01 1 70.56 35 GLN B N 1
ATOM 1643 C CA . GLN B 1 35 ? -19.188 12.859 2.941 1 70.56 35 GLN B CA 1
ATOM 1644 C C . GLN B 1 35 ? -19.406 14.25 3.527 1 70.56 35 GLN B C 1
ATOM 1646 O O . GLN B 1 35 ? -20.344 14.945 3.145 1 70.56 35 GLN B O 1
ATOM 1651 N N . LYS B 1 36 ? -18.938 14.594 4.754 1 61.88 36 LYS B N 1
ATOM 1652 C CA . LYS B 1 36 ? -19.297 15.828 5.457 1 61.88 36 LYS B CA 1
ATOM 1653 C C . LYS B 1 36 ? -18.484 17.016 4.941 1 61.88 36 LYS B C 1
ATOM 1655 O O . LYS B 1 36 ? -17.344 16.844 4.52 1 61.88 36 LYS B O 1
ATOM 1660 N N . VAL B 1 37 ? -19.125 18.156 4.891 1 52.06 37 VAL B N 1
ATOM 1661 C CA . VAL B 1 37 ? -18.688 19.516 4.578 1 52.06 37 VAL B CA 1
ATOM 1662 C C . VAL B 1 37 ? -17.688 19.984 5.621 1 52.06 37 VAL B C 1
ATOM 1664 O O . VAL B 1 37 ? -17.922 19.844 6.824 1 52.06 37 VAL B O 1
ATOM 1667 N N . GLY B 1 38 ? -16.469 20.672 5.25 1 51.53 38 GLY B N 1
ATOM 1668 C CA . GLY B 1 38 ? -15.266 21.094 5.961 1 51.53 38 GLY B CA 1
ATOM 1669 C C . GLY B 1 38 ? -14.148 20.078 5.914 1 51.53 38 GLY B C 1
ATOM 1670 O O . GLY B 1 38 ? -13.719 19.578 6.953 1 51.53 38 GLY B O 1
ATOM 1671 N N . LYS B 1 39 ? -13.992 19.391 4.961 1 53.25 39 LYS B N 1
ATOM 1672 C CA . LYS B 1 39 ? -13.156 18.406 4.27 1 53.25 39 LYS B CA 1
ATOM 1673 C C . LYS B 1 39 ? -11.727 18.438 4.789 1 53.25 39 LYS B C 1
ATOM 1675 O O . LYS B 1 39 ? -10.93 17.547 4.469 1 53.25 39 LYS B O 1
ATOM 1680 N N . GLN B 1 40 ? -11.367 19.406 5.566 1 57.16 40 GLN B N 1
ATOM 1681 C CA . GLN B 1 40 ? -9.938 19.703 5.547 1 57.16 40 GLN B CA 1
ATOM 1682 C C . GLN B 1 40 ? -9.141 18.625 6.277 1 57.16 40 GLN B C 1
ATOM 1684 O O . GLN B 1 40 ? -7.984 18.375 5.941 1 57.16 40 GLN B O 1
ATOM 1689 N N . ASP B 1 41 ? -9.883 17.609 6.992 1 78.38 41 ASP B N 1
ATOM 1690 C CA . ASP B 1 41 ? -8.875 16.703 7.551 1 78.38 41 ASP B CA 1
ATOM 1691 C C . ASP B 1 41 ? -9.414 15.281 7.672 1 78.38 41 ASP B C 1
ATOM 1693 O O . ASP B 1 41 ? -9.57 14.766 8.781 1 78.38 41 ASP B O 1
ATOM 1697 N N . CYS B 1 42 ? -9.867 14.75 6.535 1 88.06 42 CYS B N 1
ATOM 1698 C CA . CYS B 1 42 ? -10.336 13.367 6.543 1 88.06 42 CYS B CA 1
ATOM 1699 C C . CYS B 1 42 ? -9.227 12.414 6.109 1 88.06 42 CYS B C 1
ATOM 1701 O O . CYS B 1 42 ? -8.453 12.727 5.195 1 88.06 42 CYS B O 1
ATOM 1703 N N . VAL B 1 43 ? -9.195 11.25 6.855 1 91.94 43 VAL B N 1
ATOM 1704 C CA . VAL B 1 43 ? -8.258 10.195 6.492 1 91.94 43 VAL B CA 1
ATOM 1705 C C . VAL B 1 43 ? -8.977 8.844 6.496 1 91.94 43 VAL B C 1
ATOM 1707 O O . VAL B 1 43 ? -9.773 8.562 7.398 1 91.94 43 VAL B O 1
ATOM 1710 N N . LEU B 1 44 ? -8.797 8.141 5.512 1 94.94 44 LEU B N 1
ATOM 1711 C CA . LEU B 1 44 ? -9.297 6.77 5.504 1 94.94 44 LEU B CA 1
ATOM 1712 C C . LEU B 1 44 ? -8.242 5.805 6.035 1 94.94 44 LEU B C 1
ATOM 1714 O O . LEU B 1 44 ? -7.137 5.727 5.496 1 94.94 44 LEU B O 1
ATOM 1718 N N . LEU B 1 45 ? -8.625 5.141 7.062 1 96.12 45 LEU B N 1
ATOM 1719 C CA . LEU B 1 45 ? -7.789 4.055 7.57 1 96.12 45 LEU B CA 1
ATOM 1720 C C . LEU B 1 45 ? -8.305 2.703 7.086 1 96.12 45 LEU B C 1
ATOM 1722 O O . LEU B 1 45 ? -9.336 2.217 7.566 1 96.12 45 LEU B O 1
ATOM 1726 N N . LEU B 1 46 ? -7.609 2.072 6.168 1 97.75 46 LEU B N 1
ATOM 1727 C CA . LEU B 1 46 ? -7.988 0.755 5.664 1 97.75 46 LEU B CA 1
ATOM 1728 C C . LEU B 1 46 ? -7.441 -0.346 6.566 1 97.75 46 LEU B C 1
ATOM 1730 O O . LEU B 1 46 ? -6.23 -0.427 6.789 1 97.75 46 LEU B O 1
ATOM 1734 N N . SER B 1 47 ? -8.32 -1.245 6.949 1 97.94 47 SER B N 1
ATOM 1735 C CA . SER B 1 47 ? -7.926 -2.229 7.953 1 97.94 47 SER B CA 1
ATOM 1736 C C . SER B 1 47 ? -7.812 -3.623 7.348 1 97.94 47 SER B C 1
ATOM 1738 O O . SER B 1 47 ? -6.891 -4.375 7.672 1 97.94 47 SER B O 1
ATOM 1740 N N . THR B 1 48 ? -8.781 -3.988 6.48 1 98.5 48 THR B N 1
ATOM 1741 C CA . THR B 1 48 ? -8.758 -5.348 5.953 1 98.5 48 THR B CA 1
ATOM 1742 C C . THR B 1 48 ? -9.203 -5.371 4.496 1 98.5 48 THR B C 1
ATOM 1744 O O . THR B 1 48 ? -9.938 -4.488 4.051 1 98.5 48 THR B O 1
ATOM 1747 N N . ILE B 1 49 ? -8.758 -6.277 3.779 1 98.81 49 ILE B N 1
ATOM 1748 C CA . ILE B 1 49 ? -9.25 -6.727 2.48 1 98.81 49 ILE B CA 1
ATOM 1749 C C . ILE B 1 49 ? -9.547 -8.227 2.527 1 98.81 49 ILE B C 1
ATOM 1751 O O . ILE B 1 49 ? -8.688 -9.016 2.936 1 98.81 49 ILE B O 1
ATOM 1755 N N . SER B 1 50 ? -10.742 -8.617 2.1 1 98.88 50 SER B N 1
ATOM 1756 C CA . SER B 1 50 ? -11.141 -10.016 2.262 1 98.88 50 SER B CA 1
ATOM 1757 C C . SER B 1 50 ? -11.945 -10.5 1.063 1 98.88 50 SER B C 1
ATOM 1759 O O . SER B 1 50 ? -12.734 -9.742 0.49 1 98.88 50 SER B O 1
ATOM 1761 N N . LEU B 1 51 ? -11.805 -11.742 0.773 1 98.81 51 LEU B N 1
ATOM 1762 C CA . LEU B 1 51 ? -12.641 -12.375 -0.241 1 98.81 51 LEU B CA 1
ATOM 1763 C C . LEU B 1 51 ? -13.961 -12.844 0.357 1 98.81 51 LEU B C 1
ATOM 1765 O O . LEU B 1 51 ? -14.008 -13.258 1.518 1 98.81 51 LEU B O 1
ATOM 1769 N N . GLY B 1 52 ? -14.984 -12.711 -0.45 1 98.5 52 GLY B N 1
ATOM 1770 C CA . GLY B 1 52 ? -16.281 -13.234 -0.064 1 98.5 52 GLY B CA 1
ATOM 1771 C C . GLY B 1 52 ? -16.422 -14.727 -0.279 1 98.5 52 GLY B C 1
ATOM 1772 O O . GLY B 1 52 ? -15.57 -15.344 -0.927 1 98.5 52 GLY B O 1
ATOM 1773 N N . GLU B 1 53 ? -17.531 -15.242 0.249 1 97.5 53 GLU B N 1
ATOM 1774 C CA . GLU B 1 53 ? -17.781 -16.688 0.207 1 97.5 53 GLU B CA 1
ATOM 1775 C C . GLU B 1 53 ? -18.016 -17.156 -1.225 1 97.5 53 GLU B C 1
ATOM 1777 O O . GLU B 1 53 ? -17.828 -18.344 -1.524 1 97.5 53 GLU B O 1
ATOM 1782 N N . LYS B 1 54 ? -18.312 -16.328 -2.176 1 97.5 54 LYS B N 1
ATOM 1783 C CA . LYS B 1 54 ? -18.625 -16.719 -3.549 1 97.5 54 LYS B CA 1
ATOM 1784 C C . LYS B 1 54 ? -17.438 -16.469 -4.473 1 97.5 54 LYS B C 1
ATOM 1786 O O . LYS B 1 54 ? -17.516 -16.688 -5.68 1 97.5 54 LYS B O 1
ATOM 1791 N N . ALA B 1 55 ? -16.391 -16.031 -3.855 1 98.19 55 ALA B N 1
ATOM 1792 C CA . ALA B 1 55 ? -15.219 -15.773 -4.688 1 98.19 55 ALA B CA 1
ATOM 1793 C C . ALA B 1 55 ? -14.703 -17.062 -5.32 1 98.19 55 ALA B C 1
ATOM 1795 O O . ALA B 1 55 ? -14.617 -18.094 -4.656 1 98.19 55 ALA B O 1
ATOM 1796 N N . LYS B 1 56 ? -14.352 -17 -6.598 1 98 56 LYS B N 1
ATOM 1797 C CA . LYS B 1 56 ? -13.789 -18.141 -7.32 1 98 56 LYS B CA 1
ATOM 1798 C C . LYS B 1 56 ? -12.352 -18.406 -6.887 1 98 56 LYS B C 1
ATOM 1800 O O . LYS B 1 56 ? -11.719 -17.562 -6.254 1 98 56 LYS B O 1
ATOM 1805 N N . GLU B 1 57 ? -11.891 -19.719 -7.273 1 97.62 57 GLU B N 1
ATOM 1806 C CA . GLU B 1 57 ? -10.508 -20.078 -6.977 1 97.62 57 GLU B CA 1
ATOM 1807 C C . GLU B 1 57 ? -9.547 -19.453 -7.988 1 97.62 57 GLU B C 1
ATOM 1809 O O . GLU B 1 57 ? -9.055 -20.141 -8.891 1 97.62 57 GLU B O 1
ATOM 1814 N N . GLU B 1 58 ? -9.211 -18.203 -7.863 1 97.75 58 GLU B N 1
ATOM 1815 C CA . GLU B 1 58 ? -8.289 -17.438 -8.703 1 97.75 58 GLU B CA 1
ATOM 1816 C C . GLU B 1 58 ? -7.648 -16.297 -7.918 1 97.75 58 GLU B C 1
ATOM 1818 O O . GLU B 1 58 ? -8.039 -16.016 -6.785 1 97.75 58 GLU B O 1
ATOM 1823 N N . VAL B 1 59 ? -6.707 -15.742 -8.5 1 98.06 59 VAL B N 1
ATOM 1824 C CA . VAL B 1 59 ? -6.008 -14.625 -7.863 1 98.06 59 VAL B CA 1
ATOM 1825 C C . VAL B 1 59 ? -6.809 -13.344 -8.047 1 98.06 59 VAL B C 1
ATOM 1827 O O . VAL B 1 59 ? -7.25 -13.031 -9.156 1 98.06 59 VAL B O 1
ATOM 1830 N N . ASN B 1 60 ? -7.082 -12.641 -6.926 1 98.75 60 ASN B N 1
ATOM 1831 C CA . ASN B 1 60 ? -7.691 -11.32 -6.926 1 98.75 60 ASN B CA 1
ATOM 1832 C C . ASN B 1 60 ? -6.695 -10.242 -6.504 1 98.75 60 ASN B C 1
ATOM 1834 O O . ASN B 1 60 ? -6.125 -10.312 -5.418 1 98.75 60 ASN B O 1
ATOM 1838 N N . VAL B 1 61 ? -6.488 -9.289 -7.371 1 98.81 61 VAL B N 1
ATOM 1839 C CA . VAL B 1 61 ? -5.512 -8.234 -7.117 1 98.81 61 VAL B CA 1
ATOM 1840 C C . VAL B 1 61 ? -6.23 -6.895 -6.961 1 98.81 61 VAL B C 1
ATOM 1842 O O . VAL B 1 61 ? -6.98 -6.477 -7.848 1 98.81 61 VAL B O 1
ATOM 1845 N N . VAL B 1 62 ? -5.992 -6.266 -5.789 1 98.81 62 VAL B N 1
ATOM 1846 C CA . VAL B 1 62 ? -6.562 -4.953 -5.5 1 98.81 62 VAL B CA 1
ATOM 1847 C C . VAL B 1 62 ? -5.48 -3.881 -5.621 1 98.81 62 VAL B C 1
ATOM 1849 O O . VAL B 1 62 ? -4.383 -4.031 -5.078 1 98.81 62 VAL B O 1
ATOM 1852 N N . GLU B 1 63 ? -5.812 -2.877 -6.312 1 98.5 63 GLU B N 1
ATOM 1853 C CA . GLU B 1 63 ? -4.852 -1.791 -6.488 1 98.5 63 GLU B CA 1
ATOM 1854 C C . GLU B 1 63 ? -5.484 -0.439 -6.168 1 98.5 63 GLU B C 1
ATOM 1856 O O . GLU B 1 63 ? -6.703 -0.339 -6.012 1 98.5 63 GLU B O 1
ATOM 1861 N N . ILE B 1 64 ? -4.613 0.539 -5.992 1 97.75 64 ILE B N 1
ATOM 1862 C CA . ILE B 1 64 ? -5.012 1.939 -5.91 1 97.75 64 ILE B CA 1
ATOM 1863 C C . ILE B 1 64 ? -4.684 2.648 -7.223 1 97.75 64 ILE B C 1
ATOM 1865 O O . ILE B 1 64 ? -3.559 2.555 -7.719 1 97.75 64 ILE B O 1
ATOM 1869 N N . LEU B 1 65 ? -5.688 3.381 -7.73 1 95.88 65 LEU B N 1
ATOM 1870 C CA . LEU B 1 65 ? -5.449 4.16 -8.938 1 95.88 65 LEU B CA 1
ATOM 1871 C C . LEU B 1 65 ? -4.934 5.555 -8.594 1 95.88 65 LEU B C 1
ATOM 1873 O O . LEU B 1 65 ? -5.32 6.129 -7.57 1 95.88 65 LEU B O 1
ATOM 1877 N N . PRO B 1 66 ? -4.012 5.973 -9.461 1 88.62 66 PRO B N 1
ATOM 1878 C CA . PRO B 1 66 ? -3.57 7.352 -9.242 1 88.62 66 PRO B CA 1
ATOM 1879 C C . PRO B 1 66 ? -4.723 8.352 -9.289 1 88.62 66 PRO B C 1
ATOM 1881 O O . PRO B 1 66 ? -5.754 8.078 -9.906 1 88.62 66 PRO B O 1
ATOM 1884 N N . SER B 1 67 ? -4.449 9.359 -8.508 1 81.06 67 SER B N 1
ATOM 1885 C CA . SER B 1 67 ? -5.469 10.398 -8.523 1 81.06 67 SER B CA 1
ATOM 1886 C C . SER B 1 67 ? -5.555 11.062 -9.891 1 81.06 67 SER B C 1
ATOM 1888 O O . SER B 1 67 ? -4.652 10.906 -10.727 1 81.06 67 SER B O 1
ATOM 1890 N N . ALA B 1 68 ? -6.676 11.625 -10.188 1 72 68 ALA B N 1
ATOM 1891 C CA . ALA B 1 68 ? -6.93 12.25 -11.477 1 72 68 ALA B CA 1
ATOM 1892 C C . ALA B 1 68 ? -6.152 13.555 -11.625 1 72 68 ALA B C 1
ATOM 1894 O O . ALA B 1 68 ? -6.234 14.219 -12.656 1 72 68 ALA B O 1
ATOM 1895 N N . SER B 1 69 ? -5.371 13.773 -10.555 1 72.69 69 SER B N 1
ATOM 1896 C CA . SER B 1 69 ? -4.602 15 -10.727 1 72.69 69 SER B CA 1
ATOM 1897 C C . SER B 1 69 ? -3.529 14.836 -11.797 1 72.69 69 SER B C 1
ATOM 1899 O O . SER B 1 69 ? -3.025 13.734 -12.016 1 72.69 69 SER B O 1
ATOM 1901 N N . PRO B 1 70 ? -3.352 15.891 -12.641 1 66.75 70 PRO B N 1
ATOM 1902 C CA . PRO B 1 70 ? -2.402 15.82 -13.758 1 66.75 70 PRO B CA 1
ATOM 1903 C C . PRO B 1 70 ? -1.046 15.258 -13.344 1 66.75 70 PRO B C 1
ATOM 1905 O O . PRO B 1 70 ? -0.433 14.492 -14.094 1 66.75 70 PRO B O 1
ATOM 1908 N N . ASP B 1 71 ? -0.562 15.617 -12.133 1 68.31 71 ASP B N 1
ATOM 1909 C CA . ASP B 1 71 ? 0.744 15.148 -11.68 1 68.31 71 ASP B CA 1
ATOM 1910 C C . ASP B 1 71 ? 0.725 13.648 -11.398 1 68.31 71 ASP B C 1
ATOM 1912 O O . ASP B 1 71 ? 1.758 12.977 -11.492 1 68.31 71 ASP B O 1
ATOM 1916 N N . ASP B 1 72 ? -0.471 13.195 -11.117 1 69.88 72 ASP B N 1
ATOM 1917 C CA . ASP B 1 72 ? -0.61 11.789 -10.734 1 69.88 72 ASP B CA 1
ATOM 1918 C C . ASP B 1 72 ? -0.96 10.922 -11.945 1 69.88 72 ASP B C 1
ATOM 1920 O O . ASP B 1 72 ? -0.819 9.695 -11.898 1 69.88 72 ASP B O 1
ATOM 1924 N N . LYS B 1 73 ? -1.392 11.656 -13.023 1 66.25 73 LYS B N 1
ATOM 1925 C CA . LYS B 1 73 ? -1.906 10.898 -14.164 1 66.25 73 LYS B CA 1
ATOM 1926 C C . LYS B 1 73 ? -0.809 10.047 -14.797 1 66.25 73 LYS B C 1
ATOM 1928 O O . LYS B 1 73 ? -1.091 9.008 -15.398 1 66.25 73 LYS B O 1
ATOM 1933 N N . LYS B 1 74 ? 0.325 10.469 -14.578 1 76.75 74 LYS B N 1
ATOM 1934 C CA . LYS B 1 74 ? 1.412 9.711 -15.195 1 76.75 74 LYS B CA 1
ATOM 1935 C C . LYS B 1 74 ? 1.869 8.57 -14.289 1 76.75 74 LYS B C 1
ATOM 1937 O O . LYS B 1 74 ? 2.639 7.707 -14.719 1 76.75 74 LYS B O 1
ATOM 1942 N N . ARG B 1 75 ? 1.15 8.477 -13.188 1 82.69 75 ARG B N 1
ATOM 1943 C CA . ARG B 1 75 ? 1.599 7.465 -12.234 1 82.69 75 ARG B CA 1
ATOM 1944 C C . ARG B 1 75 ? 0.871 6.145 -12.461 1 82.69 75 ARG B C 1
ATOM 1946 O O . ARG B 1 75 ? -0.303 6.129 -12.836 1 82.69 75 ARG B O 1
ATOM 1953 N N . ARG B 1 76 ? 1.588 5.047 -12.289 1 91 76 ARG B N 1
ATOM 1954 C CA . ARG B 1 76 ? 1.006 3.717 -12.43 1 91 76 ARG B CA 1
ATOM 1955 C C . ARG B 1 76 ? 0.203 3.332 -11.188 1 91 76 ARG B C 1
ATOM 1957 O O . ARG B 1 76 ? 0.487 3.809 -10.086 1 91 76 ARG B O 1
ATOM 1964 N N . PRO B 1 77 ? -0.797 2.529 -11.383 1 96 77 PRO B N 1
ATOM 1965 C CA . PRO B 1 77 ? -1.513 1.997 -10.219 1 96 77 PRO B CA 1
ATOM 1966 C C . PRO B 1 77 ? -0.588 1.299 -9.227 1 96 77 PRO B C 1
ATOM 1968 O O . PRO B 1 77 ? 0.448 0.756 -9.617 1 96 77 PRO B O 1
ATOM 1971 N N . LEU B 1 78 ? -0.991 1.337 -8.078 1 96.94 78 LEU B N 1
ATOM 1972 C CA . LEU B 1 78 ? -0.233 0.695 -7.008 1 96.94 78 LEU B CA 1
ATOM 1973 C C . LEU B 1 78 ? -0.958 -0.546 -6.496 1 96.94 78 LEU B C 1
ATOM 1975 O O . LEU B 1 78 ? -2.104 -0.461 -6.047 1 96.94 78 LEU B O 1
ATOM 1979 N N . THR B 1 79 ? -0.251 -1.641 -6.52 1 98.31 79 THR B N 1
ATOM 1980 C CA . THR B 1 79 ? -0.854 -2.869 -6.012 1 98.31 79 THR B CA 1
ATOM 1981 C C . THR B 1 79 ? -0.841 -2.889 -4.488 1 98.31 79 THR B C 1
ATOM 1983 O O . THR B 1 79 ? 0.204 -2.682 -3.867 1 98.31 79 THR B O 1
ATOM 1986 N N . LEU B 1 80 ? -1.986 -3.148 -3.941 1 98.06 80 LEU B N 1
ATOM 1987 C CA . LEU B 1 80 ? -2.137 -3.162 -2.49 1 98.06 80 LEU B CA 1
ATOM 1988 C C . LEU B 1 80 ? -2.129 -4.594 -1.957 1 98.06 80 LEU B C 1
ATOM 1990 O O . LEU B 1 80 ? -1.531 -4.867 -0.915 1 98.06 80 LEU B O 1
ATOM 1994 N N . ALA B 1 81 ? -2.803 -5.488 -2.66 1 98.62 81 ALA B N 1
ATOM 1995 C CA . ALA B 1 81 ? -3.002 -6.832 -2.125 1 98.62 81 ALA B CA 1
ATOM 1996 C C . ALA B 1 81 ? -3.215 -7.844 -3.248 1 98.62 81 ALA B C 1
ATOM 1998 O O . ALA B 1 81 ? -3.779 -7.512 -4.293 1 98.62 81 ALA B O 1
ATOM 1999 N N . SER B 1 82 ? -2.797 -9.023 -3.025 1 98.75 82 SER B N 1
ATOM 2000 C CA . SER B 1 82 ? -3.047 -10.211 -3.838 1 98.75 82 SER B CA 1
ATOM 2001 C C . SER B 1 82 ? -3.613 -11.352 -2.998 1 98.75 82 SER B C 1
ATOM 2003 O O . SER B 1 82 ? -2.926 -11.891 -2.129 1 98.75 82 SER B O 1
ATOM 2005 N N . LEU B 1 83 ? -4.887 -11.703 -3.287 1 98.69 83 LEU B N 1
ATOM 2006 C CA . LEU B 1 83 ? -5.602 -12.68 -2.471 1 98.69 83 LEU B CA 1
ATOM 2007 C C . LEU B 1 83 ? -6.031 -13.883 -3.305 1 98.69 83 LEU B C 1
ATOM 2009 O O . LEU B 1 83 ? -6.281 -13.75 -4.504 1 98.69 83 LEU B O 1
ATOM 2013 N N . ARG B 1 84 ? -6.105 -14.992 -2.674 1 98.56 84 ARG B N 1
ATOM 2014 C CA . ARG B 1 84 ? -6.641 -16.234 -3.229 1 98.56 84 ARG B CA 1
ATOM 2015 C C . ARG B 1 84 ? -7.355 -17.047 -2.158 1 98.56 84 ARG B C 1
ATOM 2017 O O . ARG B 1 84 ? -6.805 -17.281 -1.079 1 98.56 84 ARG B O 1
ATOM 2024 N N . ALA B 1 85 ? -8.492 -17.562 -2.537 1 98.19 85 ALA B N 1
ATOM 2025 C CA . ALA B 1 85 ? -9.391 -18.156 -1.552 1 98.19 85 ALA B CA 1
ATOM 2026 C C . ALA B 1 85 ? -8.727 -19.312 -0.818 1 98.19 85 ALA B C 1
ATOM 2028 O O . ALA B 1 85 ? -8.812 -19.406 0.407 1 98.19 85 ALA B O 1
ATOM 2029 N N . SER B 1 86 ? -8.023 -20.141 -1.461 1 97.88 86 SER B N 1
ATOM 2030 C CA . SER B 1 86 ? -7.461 -21.359 -0.863 1 97.88 86 SER B CA 1
ATOM 2031 C C . SER B 1 86 ? -6.129 -21.062 -0.184 1 97.88 86 SER B C 1
ATOM 2033 O O . SER B 1 86 ? -5.598 -21.906 0.536 1 97.88 86 SER B O 1
ATOM 2035 N N . VAL B 1 87 ? -5.527 -20.047 -0.367 1 98.19 87 VAL B N 1
ATOM 2036 C CA . VAL B 1 87 ? -4.168 -19.766 0.088 1 98.19 87 VAL B CA 1
ATOM 2037 C C . VAL B 1 87 ? -4.195 -18.641 1.124 1 98.19 87 VAL B C 1
ATOM 2039 O O . VAL B 1 87 ? -3.748 -18.828 2.26 1 98.19 87 VAL B O 1
ATOM 2042 N N . LEU B 1 88 ? -4.742 -17.406 0.703 1 98.56 88 LEU B N 1
ATOM 2043 C CA . LEU B 1 88 ? -4.805 -16.203 1.518 1 98.56 88 LEU B CA 1
ATOM 2044 C C . LEU B 1 88 ? -6.102 -15.445 1.256 1 98.56 88 LEU B C 1
ATOM 2046 O O . LEU B 1 88 ? -6.117 -14.484 0.477 1 98.56 88 LEU B O 1
ATOM 2050 N N . PRO B 1 89 ? -7.16 -15.805 1.95 1 98.56 89 PRO B N 1
ATOM 2051 C CA . PRO B 1 89 ? -8.484 -15.266 1.639 1 98.56 89 PRO B CA 1
ATOM 2052 C C . PRO B 1 89 ? -8.695 -13.859 2.201 1 98.56 89 PRO B C 1
ATOM 2054 O O . PRO B 1 89 ? -9.656 -13.18 1.832 1 98.56 89 PRO B O 1
ATOM 2057 N N . MET B 1 90 ? -7.793 -13.43 3.166 1 98.31 90 MET B N 1
ATOM 2058 C CA . MET B 1 90 ? -7.906 -12.109 3.77 1 98.31 90 MET B CA 1
ATOM 2059 C C . MET B 1 90 ? -6.543 -11.602 4.23 1 98.31 90 MET B C 1
ATOM 2061 O O . MET B 1 90 ? -5.629 -12.391 4.469 1 98.31 90 MET B O 1
ATOM 2065 N N . VAL B 1 91 ? -6.457 -10.297 4.297 1 98.38 91 VAL B N 1
ATOM 2066 C CA . VAL B 1 91 ? -5.246 -9.68 4.824 1 98.38 91 VAL B CA 1
ATOM 2067 C C . VAL B 1 91 ? -5.613 -8.477 5.691 1 98.38 91 VAL B C 1
ATOM 2069 O O . VAL B 1 91 ? -6.59 -7.777 5.406 1 98.38 91 VAL B O 1
ATOM 2072 N N . VAL B 1 92 ? -4.859 -8.344 6.758 1 96.81 92 VAL B N 1
ATOM 2073 C CA . VAL B 1 92 ? -4.969 -7.16 7.609 1 96.81 92 VAL B CA 1
ATOM 2074 C C . VAL B 1 92 ? -3.902 -6.141 7.215 1 96.81 92 VAL B C 1
ATOM 2076 O O . VAL B 1 92 ? -2.721 -6.477 7.113 1 96.81 92 VAL B O 1
ATOM 2079 N N . LEU B 1 93 ? -4.195 -5.047 6.902 1 93.88 93 LEU B N 1
ATOM 2080 C CA . LEU B 1 93 ? -3.244 -4.023 6.488 1 93.88 93 LEU B CA 1
ATOM 2081 C C . LEU B 1 93 ? -3.057 -2.977 7.582 1 93.88 93 LEU B C 1
ATOM 2083 O O . LEU B 1 93 ? -2.502 -3.275 8.641 1 93.88 93 LEU B O 1
ATOM 2087 N N . GLY B 1 94 ? -3.512 -1.826 7.828 1 91.25 94 GLY B N 1
ATOM 2088 C CA . GLY B 1 94 ? -3.402 -0.645 8.672 1 91.25 94 GLY B CA 1
ATOM 2089 C C . GLY B 1 94 ? -2.846 0.561 7.938 1 91.25 94 GLY B C 1
ATOM 2090 O O . GLY B 1 94 ? -1.951 1.242 8.445 1 91.25 94 GLY B O 1
ATOM 2091 N N . LEU B 1 95 ? -3.373 0.799 6.805 1 94.62 95 LEU B N 1
ATOM 2092 C CA . LEU B 1 95 ? -2.861 1.872 5.957 1 94.62 95 LEU B CA 1
ATOM 2093 C C . LEU B 1 95 ? -3.807 3.068 5.965 1 94.62 95 LEU B C 1
ATOM 2095 O O . LEU B 1 95 ? -5.027 2.9 5.949 1 94.62 95 LEU B O 1
ATOM 2099 N N . GLU B 1 96 ? -3.186 4.211 5.895 1 93.31 96 GLU B N 1
ATOM 2100 C CA . GLU B 1 96 ? -3.955 5.449 5.859 1 93.31 96 GLU B CA 1
ATOM 2101 C C . GLU B 1 96 ? -3.867 6.113 4.488 1 93.31 96 GLU B C 1
ATOM 2103 O O . GLU B 1 96 ? -2.789 6.184 3.895 1 93.31 96 GLU B O 1
ATOM 2108 N N . PHE B 1 97 ? -5.023 6.586 4.078 1 93.31 97 PHE B N 1
ATOM 2109 C CA . PHE B 1 97 ? -5.07 7.258 2.785 1 93.31 97 PHE B CA 1
ATOM 2110 C C . PHE B 1 97 ? -5.762 8.609 2.902 1 93.31 97 PHE B C 1
ATOM 2112 O O . PHE B 1 97 ? -6.75 8.75 3.629 1 93.31 97 PHE B O 1
ATOM 2119 N N . SER B 1 98 ? -5.18 9.484 2.189 1 89.44 98 SER B N 1
ATOM 2120 C CA . SER B 1 98 ? -5.867 10.766 2.033 1 89.44 98 SER B CA 1
ATOM 2121 C C . SER B 1 98 ? -6.84 10.727 0.86 1 89.44 98 SER B C 1
ATOM 2123 O O . SER B 1 98 ? -6.488 10.281 -0.233 1 89.44 98 SER B O 1
ATOM 2125 N N . PRO B 1 99 ? -8.039 11.258 1.081 1 91.12 99 PRO B N 1
ATOM 2126 C CA . PRO B 1 99 ? -9 11.289 -0.024 1 91.12 99 PRO B CA 1
ATOM 2127 C C . PRO B 1 99 ? -8.68 12.367 -1.057 1 91.12 99 PRO B C 1
ATOM 2129 O O . PRO B 1 99 ? -8.023 13.359 -0.735 1 91.12 99 PRO B O 1
ATOM 2132 N N . PRO B 1 100 ? -9.164 12.133 -2.244 1 91.5 100 PRO B N 1
ATOM 2133 C CA . PRO B 1 100 ? -9.867 10.953 -2.74 1 91.5 100 PRO B CA 1
ATOM 2134 C C . PRO B 1 100 ? -8.93 9.773 -3.014 1 91.5 100 PRO B C 1
ATOM 2136 O O . PRO B 1 100 ? -7.773 9.977 -3.396 1 91.5 100 PRO B O 1
ATOM 2139 N N . VAL B 1 101 ? -9.406 8.609 -2.803 1 95 101 VAL B N 1
ATOM 2140 C CA . VAL B 1 101 ? -8.656 7.402 -3.129 1 95 101 VAL B CA 1
ATOM 2141 C C . VAL B 1 101 ? -9.555 6.43 -3.891 1 95 101 VAL B C 1
ATOM 2143 O O . VAL B 1 101 ? -10.688 6.172 -3.482 1 95 101 VAL B O 1
ATOM 2146 N N . THR B 1 102 ? -9.047 5.898 -4.996 1 97.06 102 THR B N 1
ATOM 2147 C CA . THR B 1 102 ? -9.812 4.965 -5.812 1 97.06 102 THR B CA 1
ATOM 2148 C C . THR B 1 102 ? -9.203 3.566 -5.754 1 97.06 102 THR B C 1
ATOM 2150 O O . THR B 1 102 ? -8.031 3.381 -6.082 1 97.06 102 THR B O 1
ATOM 2153 N N . PHE B 1 103 ? -10 2.65 -5.34 1 98.31 103 PHE B N 1
ATOM 2154 C CA . PHE B 1 103 ? -9.617 1.244 -5.316 1 98.31 103 PHE B CA 1
ATOM 2155 C C . PHE B 1 103 ? -10.141 0.519 -6.551 1 98.31 103 PHE B C 1
ATOM 2157 O O . PHE B 1 103 ? -11.25 0.793 -7.012 1 98.31 103 PHE B O 1
ATOM 2164 N N . GLN B 1 104 ? -9.328 -0.405 -7.012 1 98.62 104 GLN B N 1
ATOM 2165 C CA . GLN B 1 104 ? -9.719 -1.141 -8.211 1 98.62 104 GLN B CA 1
ATOM 2166 C C . GLN B 1 104 ? -9.406 -2.627 -8.07 1 98.62 104 GLN B C 1
ATOM 2168 O O . GLN B 1 104 ? -8.344 -2.998 -7.562 1 98.62 104 GLN B O 1
ATOM 2173 N N . LEU B 1 105 ? -10.32 -3.434 -8.5 1 98.75 105 LEU B N 1
ATOM 2174 C CA . LEU B 1 105 ? -10.055 -4.852 -8.727 1 98.75 105 LEU B CA 1
ATOM 2175 C C . LEU B 1 105 ? -9.414 -5.074 -10.094 1 98.75 105 LEU B C 1
ATOM 2177 O O . LEU B 1 105 ? -10.109 -5.227 -11.094 1 98.75 105 LEU B O 1
ATOM 2181 N N . ARG B 1 106 ? -8.156 -5.164 -10.109 1 97.62 106 ARG B N 1
ATOM 2182 C CA . ARG B 1 106 ? -7.391 -5.262 -11.344 1 97.62 106 ARG B CA 1
ATOM 2183 C C . ARG B 1 106 ? -7.516 -6.652 -11.961 1 97.62 106 ARG B C 1
ATOM 2185 O O . ARG B 1 106 ? -7.602 -6.789 -13.18 1 97.62 106 ARG B O 1
ATOM 2192 N N . ALA B 1 107 ? -7.465 -7.66 -11.18 1 98.38 107 ALA B N 1
ATOM 2193 C CA . ALA B 1 107 ? -7.555 -9.055 -11.594 1 98.38 107 ALA B CA 1
ATOM 2194 C C . ALA B 1 107 ? -8.484 -9.844 -10.672 1 98.38 107 ALA B C 1
ATOM 2196 O O . ALA B 1 107 ? -8.531 -9.602 -9.469 1 98.38 107 ALA B O 1
ATOM 2197 N N . GLY B 1 108 ? -9.133 -10.812 -11.305 1 98.38 108 GLY B N 1
ATOM 2198 C CA . GLY B 1 108 ? -10.07 -11.641 -10.562 1 98.38 108 GLY B CA 1
ATOM 2199 C C . GLY B 1 108 ? -11.508 -11.18 -10.688 1 98.38 108 GLY B C 1
ATOM 2200 O O . GLY B 1 108 ? -11.773 -10.078 -11.188 1 98.38 108 GLY B O 1
ATOM 2201 N N . SER B 1 109 ? -12.406 -11.953 -10.117 1 98.25 109 SER B N 1
ATOM 2202 C CA . SER B 1 109 ? -13.828 -11.68 -10.289 1 98.25 109 SER B CA 1
ATOM 2203 C C . SER B 1 109 ? -14.453 -11.203 -8.977 1 98.25 109 SER B C 1
ATOM 2205 O O . SER B 1 109 ? -15.57 -10.68 -8.977 1 98.25 109 SER B O 1
ATOM 2207 N N . GLY B 1 110 ? -13.758 -11.359 -7.875 1 98.19 110 GLY B N 1
ATOM 2208 C CA . GLY B 1 110 ? -14.32 -11.055 -6.566 1 98.19 110 GLY B CA 1
ATOM 2209 C C . GLY B 1 110 ? -15.391 -12.039 -6.129 1 98.19 110 GLY B C 1
ATOM 2210 O O . GLY B 1 110 ? -15.391 -13.195 -6.551 1 98.19 110 GLY B O 1
ATOM 2211 N N . PRO B 1 111 ? -16.281 -11.648 -5.18 1 98.69 111 PRO B N 1
ATOM 2212 C CA . PRO B 1 111 ? -16.297 -10.328 -4.543 1 98.69 111 PRO B CA 1
ATOM 2213 C C . PRO B 1 111 ? -15.125 -10.125 -3.59 1 98.69 111 PRO B C 1
ATOM 2215 O O . PRO B 1 111 ? -14.703 -11.062 -2.91 1 98.69 111 PRO B O 1
ATOM 2218 N N . VAL B 1 112 ? -14.531 -8.969 -3.58 1 98.94 112 VAL B N 1
ATOM 2219 C CA . VAL B 1 112 ? -13.516 -8.523 -2.635 1 98.94 112 VAL B CA 1
ATOM 2220 C C . VAL B 1 112 ? -14.086 -7.406 -1.759 1 98.94 112 VAL B C 1
ATOM 2222 O O . VAL B 1 112 ? -14.594 -6.406 -2.27 1 98.94 112 VAL B O 1
ATOM 2225 N N . PHE B 1 113 ? -13.945 -7.535 -0.454 1 98.88 113 PHE B N 1
ATOM 2226 C CA . PHE B 1 113 ? -14.461 -6.555 0.494 1 98.88 113 PHE B CA 1
ATOM 2227 C C . PHE B 1 113 ? -13.328 -5.762 1.13 1 98.88 113 PHE B C 1
ATOM 2229 O O . PHE B 1 113 ? -12.336 -6.344 1.591 1 98.88 113 PHE B O 1
ATOM 2236 N N . LEU B 1 114 ? -13.477 -4.508 1.055 1 98.75 114 LEU B N 1
ATOM 2237 C CA . LEU B 1 114 ? -12.594 -3.615 1.795 1 98.75 114 LEU B CA 1
ATOM 2238 C C . LEU B 1 114 ? -13.297 -3.041 3.018 1 98.75 114 LEU B C 1
ATOM 2240 O O . LEU B 1 114 ? -14.469 -2.656 2.943 1 98.75 114 LEU B O 1
ATOM 2244 N N . CYS B 1 115 ? -12.57 -3.021 4.125 1 98.31 115 CYS B N 1
ATOM 2245 C CA . CYS B 1 115 ? -13.133 -2.527 5.375 1 98.31 115 CYS B CA 1
ATOM 2246 C C . CYS B 1 115 ? -12.141 -1.631 6.105 1 98.31 115 CYS B C 1
ATOM 2248 O O . CYS B 1 115 ? -10.945 -1.926 6.148 1 98.31 115 CYS B O 1
ATOM 2250 N N . GLY B 1 116 ? -12.648 -0.534 6.719 1 97.81 116 GLY B N 1
ATOM 2251 C CA . GLY B 1 116 ? -11.82 0.39 7.484 1 97.81 116 GLY B CA 1
ATOM 2252 C C . GLY B 1 116 ? -12.633 1.463 8.188 1 97.81 116 GLY B C 1
ATOM 2253 O O . GLY B 1 116 ? -13.734 1.203 8.672 1 97.81 116 GLY B O 1
ATOM 2254 N N . GLN B 1 117 ? -11.984 2.566 8.43 1 94.75 117 GLN B N 1
ATOM 2255 C CA . GLN B 1 117 ? -12.617 3.682 9.125 1 94.75 117 GLN B CA 1
ATOM 2256 C C . GLN B 1 117 ? -12.281 5.012 8.453 1 94.75 117 GLN B C 1
ATOM 2258 O O . GLN B 1 117 ? -11.141 5.227 8.023 1 94.75 117 GLN B O 1
ATOM 2263 N N . GLU B 1 118 ? -13.211 5.852 8.344 1 93 118 GLU B N 1
ATOM 2264 C CA . GLU B 1 118 ? -12.945 7.246 8.008 1 93 118 GLU B CA 1
ATOM 2265 C C . GLU B 1 118 ? -12.812 8.102 9.266 1 93 118 GLU B C 1
ATOM 2267 O O . GLU B 1 118 ? -13.602 7.965 10.203 1 93 118 GLU B O 1
ATOM 2272 N N . HIS B 1 119 ? -11.695 8.844 9.375 1 90.25 119 HIS B N 1
ATOM 2273 C CA . HIS B 1 119 ? -11.406 9.711 10.508 1 90.25 119 HIS B CA 1
ATOM 2274 C C . HIS B 1 119 ? -11.516 11.18 10.117 1 90.25 119 HIS B C 1
ATOM 2276 O O . HIS B 1 119 ? -10.992 11.602 9.086 1 90.25 119 HIS B O 1
ATOM 2282 N N . TYR B 1 120 ? -12.195 11.945 10.961 1 86.06 120 TYR B N 1
ATOM 2283 C CA . TYR B 1 120 ? -12.32 13.391 10.797 1 86.06 120 TYR B CA 1
ATOM 2284 C C . TYR B 1 120 ? -11.695 14.133 11.969 1 86.06 120 TYR B C 1
ATOM 2286 O O . TYR B 1 120 ? -11.992 13.836 13.133 1 86.06 120 TYR B O 1
ATOM 2294 N N . ASN B 1 121 ? -10.664 14.883 11.703 1 78.06 121 ASN B N 1
ATOM 2295 C CA . ASN B 1 121 ? -10.133 15.758 12.75 1 78.06 121 ASN B CA 1
ATOM 2296 C C . ASN B 1 121 ? -11.031 16.984 12.969 1 78.06 121 ASN B C 1
ATOM 2298 O O . ASN B 1 121 ? -11.312 17.719 12.023 1 78.06 121 ASN B O 1
ATOM 2302 N N . ARG B 1 122 ? -11.688 17 14.125 1 66.69 122 ARG B N 1
ATOM 2303 C CA . ARG B 1 122 ? -12.5 18.172 14.453 1 66.69 122 ARG B CA 1
ATOM 2304 C C . ARG B 1 122 ? -11.664 19.234 15.172 1 66.69 122 ARG B C 1
ATOM 2306 O O . ARG B 1 122 ? -10.945 18.922 16.125 1 66.69 122 ARG B O 1
ATOM 2313 N N . PHE B 1 123 ? -11.094 20.141 14.398 1 58.19 123 PHE B N 1
ATOM 2314 C CA . PHE B 1 123 ? -10.57 21.266 15.164 1 58.19 123 PHE B CA 1
ATOM 2315 C C . PHE B 1 123 ? -11.664 21.891 16.016 1 58.19 123 PHE B C 1
ATOM 2317 O O . PHE B 1 123 ? -12.734 22.219 15.516 1 58.19 123 PHE B O 1
ATOM 2324 N N . TRP B 1 124 ? -11.836 21.391 17.172 1 51.28 124 TRP B N 1
ATOM 2325 C CA . TRP B 1 124 ? -12.672 22.219 18.047 1 51.28 124 TRP B CA 1
ATOM 2326 C C . TRP B 1 124 ? -12.297 23.688 17.922 1 51.28 124 TRP B C 1
ATOM 2328 O O . TRP B 1 124 ? -11.156 24.062 18.172 1 51.28 124 TRP B O 1
ATOM 2338 N N . GLU B 1 125 ? -12.562 24.391 16.844 1 49.06 125 GLU B N 1
ATOM 2339 C CA . GLU B 1 125 ? -12.523 25.812 17.156 1 49.06 125 GLU B CA 1
ATOM 2340 C C . GLU B 1 125 ? -13.031 26.094 18.562 1 49.06 125 GLU B C 1
ATOM 2342 O O . GLU B 1 125 ? -14.148 25.703 18.922 1 49.06 125 GLU B O 1
ATOM 2347 N N . GLU B 1 126 ? -12.141 25.938 19.562 1 47.34 126 GLU B N 1
ATOM 2348 C CA . GLU B 1 126 ? -12.531 26.578 20.812 1 47.34 126 GLU B CA 1
ATOM 2349 C C . GLU B 1 126 ? -13.352 27.828 20.562 1 47.34 126 GLU B C 1
ATOM 2351 O O . GLU B 1 126 ? -12.82 28.844 20.109 1 47.34 126 GLU B O 1
ATOM 2356 N N . VAL B 1 127 ? -14.461 27.75 19.844 1 44.06 127 VAL B N 1
ATOM 2357 C CA . VAL B 1 127 ? -15.242 28.969 20.031 1 44.06 127 VAL B CA 1
ATOM 2358 C C . VAL B 1 127 ? -15.203 29.391 21.484 1 44.06 127 VAL B C 1
ATOM 2360 O O . VAL B 1 127 ? -15.695 28.672 22.359 1 44.06 127 VAL B O 1
ATOM 2363 N N . GLU B 1 128 ? -14.094 29.922 21.922 1 45.09 128 GLU B N 1
ATOM 2364 C CA . GLU B 1 128 ? -14.211 30.703 23.156 1 45.09 128 GLU B CA 1
ATOM 2365 C C . GLU B 1 128 ? -15.602 31.312 23.281 1 45.09 128 GLU B C 1
ATOM 2367 O O . GLU B 1 128 ? -15.984 32.188 22.484 1 45.09 128 GLU B O 1
ATOM 2372 N N . GLU B 1 129 ? -16.578 30.531 23.438 1 43.81 129 GLU B N 1
ATOM 2373 C CA . GLU B 1 129 ? -17.734 31.266 23.922 1 43.81 129 GLU B CA 1
ATOM 2374 C C . GLU B 1 129 ? -17.328 32.406 24.844 1 43.81 129 GLU B C 1
ATOM 2376 O O . GLU B 1 129 ? -16.703 32.188 25.875 1 43.81 129 GLU B O 1
ATOM 2381 N N . GLU B 1 130 ? -16.859 33.469 24.219 1 43.97 130 GLU B N 1
ATOM 2382 C CA . GLU B 1 130 ? -16.859 34.656 25.047 1 43.97 130 GLU B CA 1
ATOM 2383 C C . GLU B 1 130 ? -18.047 34.656 26 1 43.97 130 GLU B C 1
ATOM 2385 O O . GLU B 1 130 ? -19.203 34.656 25.562 1 43.97 130 GLU B O 1
ATOM 2390 N N . ASP B 1 131 ? -17.906 33.969 27.047 1 44.66 131 ASP B N 1
ATOM 2391 C CA . ASP B 1 131 ? -18.844 34.281 28.125 1 44.66 131 ASP B CA 1
ATOM 2392 C C . ASP B 1 131 ? -19.156 35.781 28.156 1 44.66 131 ASP B C 1
ATOM 2394 O O . ASP B 1 131 ? -18.344 36.562 28.594 1 44.66 131 ASP B O 1
ATOM 2398 N N . ASP B 1 132 ? -19.688 36.344 27 1 42.72 132 ASP B N 1
ATOM 2399 C CA . ASP B 1 132 ? -20.312 37.625 27.281 1 42.72 132 ASP B CA 1
ATOM 2400 C C . ASP B 1 132 ? -21.016 37.625 28.641 1 42.72 132 ASP B C 1
ATOM 2402 O O . ASP B 1 132 ? -22.031 36.938 28.812 1 42.72 132 ASP B O 1
ATOM 2406 N N . ASP B 1 133 ? -20.25 37.562 29.672 1 42.81 133 ASP B N 1
ATOM 2407 C CA . ASP B 1 133 ? -20.797 38.031 30.938 1 42.81 133 ASP B CA 1
ATOM 2408 C C . ASP B 1 133 ? -21.734 39.219 30.719 1 42.81 133 ASP B C 1
ATOM 2410 O O . ASP B 1 133 ? -21.297 40.344 30.484 1 42.81 133 ASP B O 1
ATOM 2414 N N . LEU B 1 134 ? -22.781 39.125 29.812 1 39.16 134 LEU B N 1
ATOM 2415 C CA . LEU B 1 134 ? -23.875 40.062 29.984 1 39.16 134 LEU B CA 1
ATOM 2416 C C . LEU B 1 134 ? -24.078 40.375 31.453 1 39.16 134 LEU B C 1
ATOM 2418 O O . LEU B 1 134 ? -24.406 39.5 32.25 1 39.16 134 LEU B O 1
ATOM 2422 N N . GLU B 1 135 ? -23.219 41.219 32 1 39.44 135 GLU B N 1
ATOM 2423 C CA . GLU B 1 135 ? -23.578 41.938 33.219 1 39.44 135 GLU B CA 1
ATOM 2424 C C . GLU B 1 135 ? -25.078 42.25 33.25 1 39.44 135 GLU B C 1
ATOM 2426 O O . GLU B 1 135 ? -25.562 43.062 32.469 1 39.44 135 GLU B O 1
ATOM 2431 N N . GLU B 1 136 ? -25.953 41.219 33.344 1 38.44 136 GLU B N 1
ATOM 2432 C CA . GLU B 1 136 ? -27.328 41.5 33.75 1 38.44 136 GLU B CA 1
ATOM 2433 C C . GLU B 1 136 ? -27.391 42.562 34.844 1 38.44 136 GLU B C 1
ATOM 2435 O O . GLU B 1 136 ? -26.844 42.438 35.906 1 38.44 136 GLU B O 1
ATOM 2440 N N . GLU B 1 137 ? -27.172 43.844 34.406 1 38.5 137 GLU B N 1
ATOM 2441 C CA . GLU B 1 137 ? -27.672 44.906 35.281 1 38.5 137 GLU B CA 1
ATOM 2442 C C . GLU B 1 137 ? -29 44.5 35.938 1 38.5 137 GLU B C 1
ATOM 2444 O O . GLU B 1 137 ? -29.953 44.125 35.25 1 38.5 137 GLU B O 1
ATOM 2449 N N . GLU B 1 138 ? -28.953 43.906 37.156 1 38.34 138 GLU B N 1
ATOM 2450 C CA . GLU B 1 138 ? -30.016 43.562 38.094 1 38.34 138 GLU B CA 1
ATOM 2451 C C . GLU B 1 138 ? -31.016 44.719 38.25 1 38.34 138 GLU B C 1
ATOM 2453 O O . GLU B 1 138 ? -30.75 45.688 38.969 1 38.34 138 GLU B O 1
ATOM 2458 N N . ASP B 1 139 ? -31.422 45.406 37.125 1 35.06 139 ASP B N 1
ATOM 2459 C CA . ASP B 1 139 ? -32.5 46.344 37.469 1 35.06 139 ASP B CA 1
ATOM 2460 C C . ASP B 1 139 ? -33.594 45.656 38.25 1 35.06 139 ASP B C 1
ATOM 2462 O O . ASP B 1 139 ? -34.031 44.562 37.875 1 35.06 139 ASP B O 1
ATOM 2466 N N . ASP B 1 140 ? -33.781 45.906 39.562 1 35.41 140 ASP B N 1
ATOM 2467 C CA . ASP B 1 140 ? -34.656 45.531 40.656 1 35.41 140 ASP B CA 1
ATOM 2468 C C . ASP B 1 140 ? -36.125 45.656 40.25 1 35.41 140 ASP B C 1
ATOM 2470 O O . ASP B 1 140 ? -37 45.75 41.125 1 35.41 140 ASP B O 1
ATOM 2474 N N . ASP B 1 141 ? -36.5 45.969 38.969 1 32.22 141 ASP B N 1
ATOM 2475 C CA . ASP B 1 141 ? -37.906 46.312 38.969 1 32.22 141 ASP B CA 1
ATOM 2476 C C . ASP B 1 141 ? -38.781 45.125 39.344 1 32.22 141 ASP B C 1
ATOM 2478 O O . ASP B 1 141 ? -38.562 44 38.875 1 32.22 141 ASP B O 1
ATOM 2482 N N . ASP B 1 142 ? -39.562 45.062 40.469 1 32.41 142 ASP B N 1
ATOM 2483 C CA . ASP B 1 142 ? -40.469 44.25 41.25 1 32.41 142 ASP B CA 1
ATOM 2484 C C . ASP B 1 142 ? -41.625 43.719 40.344 1 32.41 142 ASP B C 1
ATOM 2486 O O . ASP B 1 142 ? -42.594 43.188 40.875 1 32.41 142 ASP B O 1
ATOM 2490 N N . ASP B 1 143 ? -41.75 44.062 39.031 1 30.05 143 ASP B N 1
ATOM 2491 C CA . ASP B 1 143 ? -43.125 43.875 38.594 1 30.05 143 ASP B CA 1
ATOM 2492 C C . ASP B 1 143 ? -43.469 42.375 38.469 1 30.05 143 ASP B C 1
ATOM 2494 O O . ASP B 1 143 ? -42.719 41.625 37.875 1 30.05 143 ASP B O 1
ATOM 2498 N N . ASP B 1 144 ? -44.312 41.719 39.312 1 30.25 144 ASP B N 1
ATOM 2499 C CA . ASP B 1 144 ? -44.969 40.438 39.562 1 30.25 144 ASP B CA 1
ATOM 2500 C C . ASP B 1 144 ? -45.688 39.938 38.312 1 30.25 144 ASP B C 1
ATOM 2502 O O . ASP B 1 144 ? -46.906 39.969 38.25 1 30.25 144 ASP B O 1
ATOM 2506 N N . GLU B 1 145 ? -45.219 40.156 37.031 1 28.55 145 GLU B N 1
ATOM 2507 C CA . GLU B 1 145 ? -46.125 39.812 35.938 1 28.55 145 GLU B CA 1
ATOM 2508 C C . GLU B 1 145 ? -46.406 38.312 35.906 1 28.55 145 GLU B C 1
ATOM 2510 O O . GLU B 1 145 ? -45.469 37.5 35.938 1 28.55 145 GLU B O 1
ATOM 2515 N N . ASP B 1 146 ? -47.594 37.781 36.312 1 29.81 146 ASP B N 1
ATOM 2516 C CA . ASP B 1 146 ? -48.312 36.5 36.312 1 29.81 146 ASP B CA 1
ATOM 2517 C C . ASP B 1 146 ? -48.344 35.875 34.938 1 29.81 146 ASP B C 1
ATOM 2519 O O . ASP B 1 146 ? -48.938 36.438 34 1 29.81 146 ASP B O 1
ATOM 2523 N N . ILE B 1 147 ? -47.25 35.5 34.312 1 27.94 147 ILE B N 1
ATOM 2524 C CA . ILE B 1 147 ? -47.312 34.875 33 1 27.94 147 ILE B CA 1
ATOM 2525 C C . ILE B 1 147 ? -48.188 33.625 33.062 1 27.94 147 ILE B C 1
ATOM 2527 O O . ILE B 1 147 ? -47.844 32.656 33.75 1 27.94 147 ILE B O 1
ATOM 2531 N N . ASP B 1 148 ? -49.5 33.656 33.062 1 29.66 148 ASP B N 1
ATOM 2532 C CA . ASP B 1 148 ? -50.5 32.625 32.906 1 29.66 148 ASP B CA 1
ATOM 2533 C C . ASP B 1 148 ? -50.156 31.703 31.734 1 29.66 148 ASP B C 1
ATOM 2535 O O . ASP B 1 148 ? -49.812 32.156 30.641 1 29.66 148 ASP B O 1
ATOM 2539 N N . MET B 1 149 ? -49.562 30.516 32 1 26.03 149 MET B N 1
ATOM 2540 C CA . MET B 1 149 ? -49.469 29.375 31.094 1 26.03 149 MET B CA 1
ATOM 2541 C C . MET B 1 149 ? -50.812 29.125 30.375 1 26.03 149 MET B C 1
ATOM 2543 O O . MET B 1 149 ? -51.844 29.031 31.031 1 26.03 149 MET B O 1
ATOM 2547 N N . PHE B 1 150 ? -51.094 29.578 29.297 1 21.89 150 PHE B N 1
ATOM 2548 C CA . PHE B 1 150 ? -52.25 29.359 28.438 1 21.89 150 PHE B CA 1
ATOM 2549 C C . PHE B 1 150 ? -52.469 27.875 28.188 1 21.89 150 PHE B C 1
ATOM 2551 O O . PHE B 1 150 ? -51.781 27.281 27.328 1 21.89 150 PHE B O 1
ATOM 2558 N N . LEU B 1 151 ? -52.344 26.969 29.266 1 25.84 151 LEU B N 1
ATOM 2559 C CA . LEU B 1 151 ? -52.812 25.625 29 1 25.84 151 LEU B CA 1
ATOM 2560 C C . LEU B 1 151 ? -54.188 25.625 28.312 1 25.84 151 LEU B C 1
ATOM 2562 O O . LEU B 1 151 ? -55.125 26.203 28.844 1 25.84 151 LEU B O 1
ATOM 2566 N N . GLU B 1 152 ? -54.281 25.75 27.125 1 23.34 152 GLU B N 1
ATOM 2567 C CA . GLU B 1 152 ? -55.562 25.641 26.438 1 23.34 152 GLU B CA 1
ATOM 2568 C C . GLU B 1 152 ? -56.375 24.469 26.953 1 23.34 152 GLU B C 1
ATOM 2570 O O . GLU B 1 152 ? -55.844 23.516 27.5 1 23.34 152 GLU B O 1
ATOM 2575 N N . GLU B 1 153 ? -57.844 24.188 26.688 1 24.25 153 GLU B N 1
ATOM 2576 C CA . GLU B 1 153 ? -59.188 23.781 27.047 1 24.25 153 GLU B CA 1
ATOM 2577 C C . GLU B 1 153 ? -59.375 22.281 26.891 1 24.25 153 GLU B C 1
ATOM 2579 O O . GLU B 1 153 ? -60.219 21.672 27.547 1 24.25 153 GLU B O 1
ATOM 2584 N N . THR B 1 154 ? -59 21.125 26.141 1 27.27 154 THR B N 1
ATOM 2585 C CA . THR B 1 154 ? -60.281 20.453 25.844 1 27.27 154 THR B CA 1
ATOM 2586 C C . THR B 1 154 ? -60.906 19.906 27.109 1 27.27 154 THR B C 1
ATOM 2588 O O . THR B 1 154 ? -60.25 19.266 27.922 1 27.27 154 THR B O 1
ATOM 2591 N N . PRO B 1 155 ? -62.219 20.219 27.594 1 29.23 155 PRO B N 1
ATOM 2592 C CA . PRO B 1 155 ? -63.25 19.969 28.594 1 29.23 155 PRO B CA 1
ATOM 2593 C C . PRO B 1 155 ? -63.781 18.516 28.578 1 29.23 155 PRO B C 1
ATOM 2595 O O . PRO B 1 155 ? -64.688 18.172 29.328 1 29.23 155 PRO B O 1
ATOM 2598 N N . VAL B 1 156 ? -63.281 17.469 27.844 1 26.94 156 VAL B N 1
ATOM 2599 C CA . VAL B 1 156 ? -64.375 16.562 27.609 1 26.94 156 VAL B CA 1
ATOM 2600 C C . VAL B 1 156 ? -64.938 16.062 28.938 1 26.94 156 VAL B C 1
ATOM 2602 O O . VAL B 1 156 ? -64.188 15.906 29.906 1 26.94 156 VAL B O 1
ATOM 2605 N N . LYS B 1 157 ? -66.375 15.734 29.047 1 25.73 157 LYS B N 1
ATOM 2606 C CA . LYS B 1 157 ? -67.625 15.359 29.703 1 25.73 157 LYS B CA 1
ATOM 2607 C C . LYS B 1 157 ? -67.5 14.008 30.391 1 25.73 157 LYS B C 1
ATOM 2609 O O . LYS B 1 157 ? -67.125 13.008 29.75 1 25.73 157 LYS B O 1
ATOM 2614 N N . GLN B 1 158 ? -67.438 13.891 31.734 1 26.36 158 GLN B N 1
ATOM 2615 C CA . GLN B 1 158 ? -67.375 12.867 32.781 1 26.36 158 GLN B CA 1
ATOM 2616 C C . GLN B 1 158 ? -68.562 11.922 32.656 1 26.36 158 GLN B C 1
ATOM 2618 O O . GLN B 1 158 ? -69.75 12.352 32.688 1 26.36 158 GLN B O 1
ATOM 2623 N N . VAL B 1 159 ? -68.5 10.844 31.859 1 24.22 159 VAL B N 1
ATOM 2624 C CA . VAL B 1 159 ? -69.625 9.953 31.891 1 24.22 159 VAL B CA 1
ATOM 2625 C C . VAL B 1 159 ? -69.938 9.508 33.312 1 24.22 159 VAL B C 1
ATOM 2627 O O . VAL B 1 159 ? -69 8.977 34 1 24.22 159 VAL B O 1
ATOM 2630 N N . LYS B 1 160 ? -70.938 10.078 34.094 1 28 160 LYS B N 1
ATOM 2631 C CA . LYS B 1 160 ? -71.562 9.727 35.344 1 28 160 LYS B CA 1
ATOM 2632 C C . LYS B 1 160 ? -72.125 8.297 35.281 1 28 160 LYS B C 1
ATOM 2634 O O . LYS B 1 160 ? -72.875 7.891 36.156 1 28 160 LYS B O 1
ATOM 2639 N N . ARG B 1 161 ? -71.688 7.441 34.375 1 26.59 161 ARG B N 1
ATOM 2640 C CA . ARG B 1 161 ? -72.75 6.461 34.281 1 26.59 161 ARG B CA 1
ATOM 2641 C C . ARG B 1 161 ? -73.125 5.875 35.656 1 26.59 161 ARG B C 1
ATOM 2643 O O . ARG B 1 161 ? -72.312 5.961 36.594 1 26.59 161 ARG B O 1
ATOM 2650 N N . LEU B 1 162 ? -73.562 4.527 35.719 1 27.95 162 LEU B N 1
ATOM 2651 C CA . LEU B 1 162 ? -74.688 3.828 36.344 1 27.95 162 LEU B CA 1
ATOM 2652 C C . LEU B 1 162 ? -74.375 3.465 37.781 1 27.95 162 LEU B C 1
ATOM 2654 O O . LEU B 1 162 ? -73.25 3.043 38.094 1 27.95 162 LEU B O 1
ATOM 2658 N N . ALA B 1 163 ? -75.188 3.955 38.781 1 29.05 163 ALA B N 1
ATOM 2659 C CA . ALA B 1 163 ? -75.375 3.875 40.25 1 29.05 163 ALA B CA 1
ATOM 2660 C C . ALA B 1 163 ? -75.5 2.424 40.688 1 29.05 163 ALA B C 1
ATOM 2662 O O . ALA B 1 163 ? -75.062 2.066 41.781 1 29.05 163 ALA B O 1
ATOM 2663 N N . PRO B 1 164 ? -76.25 1.435 40.094 1 29.81 164 PRO B N 1
ATOM 2664 C CA . PRO B 1 164 ? -77.25 0.759 40.906 1 29.81 164 PRO B CA 1
ATOM 2665 C C . PRO B 1 164 ? -76.625 -0.329 41.812 1 29.81 164 PRO B C 1
ATOM 2667 O O . PRO B 1 164 ? -76.188 -1.357 41.312 1 29.81 164 PRO B O 1
ATOM 2670 N N . GLN B 1 165 ? -75.562 -0.392 42.625 1 28.75 165 GLN B N 1
ATOM 2671 C CA . GLN B 1 165 ? -75.562 -1.518 43.562 1 28.75 165 GLN B CA 1
ATOM 2672 C C . GLN B 1 165 ? -76.812 -1.486 44.469 1 28.75 165 GLN B C 1
ATOM 2674 O O . GLN B 1 165 ? -76.875 -0.667 45.375 1 28.75 165 GLN B O 1
ATOM 2679 N N . LYS B 1 166 ? -78 -1.789 44.188 1 25.16 166 LYS B N 1
ATOM 2680 C CA . LYS B 1 166 ? -78.875 -2.168 45.281 1 25.16 166 LYS B CA 1
ATOM 2681 C C . LYS B 1 166 ? -78.312 -3.355 46.062 1 25.16 166 LYS B C 1
ATOM 2683 O O . LYS B 1 166 ? -77.438 -4.074 45.562 1 25.16 166 LYS B O 1
ATOM 2688 N N . GLN B 1 167 ? -79.188 -4.184 46.812 1 26.81 167 GLN B N 1
ATOM 2689 C CA . GLN B 1 167 ? -79.5 -4.688 48.125 1 26.81 167 GLN B CA 1
ATOM 2690 C C . GLN B 1 167 ? -79.062 -6.129 48.312 1 26.81 167 GLN B C 1
ATOM 2692 O O . GLN B 1 167 ? -78.312 -6.441 49.281 1 26.81 167 GLN B O 1
ATOM 2697 N N . THR B 1 168 ? -79.875 -7.062 47.844 1 27.48 168 THR B N 1
ATOM 2698 C CA . THR B 1 168 ? -80.375 -8.258 48.531 1 27.48 168 THR B CA 1
ATOM 2699 C C . THR B 1 168 ? -79.562 -9.477 48.156 1 27.48 168 THR B C 1
ATOM 2701 O O . THR B 1 168 ? -79.125 -9.641 47.031 1 27.48 168 THR B O 1
ATOM 2704 N N . SER B 1 169 ? -78.75 -9.977 48.875 1 28.75 169 SER B N 1
ATOM 2705 C CA . SER B 1 169 ? -78.312 -11.297 48.438 1 28.75 169 SER B CA 1
ATOM 2706 C C . SER B 1 169 ? -79.562 -12.211 48.188 1 28.75 169 SER B C 1
ATOM 2708 O O . SER B 1 169 ? -80.5 -12.156 48.906 1 28.75 169 SER B O 1
ATOM 2710 N N . ALA B 1 170 ? -79.938 -12.477 47.219 1 23.44 170 ALA B N 1
ATOM 2711 C CA . ALA B 1 170 ? -81.25 -13.18 47.281 1 23.44 170 ALA B CA 1
ATOM 2712 C C . ALA B 1 170 ? -81.375 -13.938 48.594 1 23.44 170 ALA B C 1
ATOM 2714 O O . ALA B 1 170 ? -80.375 -14.109 49.344 1 23.44 170 ALA B O 1
ATOM 2715 N N . ALA B 1 171 ? -82.125 -15.492 48.688 1 24.3 171 ALA B N 1
ATOM 2716 C CA . ALA B 1 171 ? -83.188 -16.438 48.875 1 24.3 171 ALA B CA 1
ATOM 2717 C C . ALA B 1 171 ? -82.938 -17.359 50.062 1 24.3 171 ALA B C 1
ATOM 2719 O O . ALA B 1 171 ? -82 -18.172 50 1 24.3 171 ALA B O 1
ATOM 2720 N N . LYS B 1 172 ? -83.125 -16.766 51.469 1 18.75 172 LYS B N 1
ATOM 2721 C CA . LYS B 1 172 ? -84.375 -16.281 52.031 1 18.75 172 LYS B CA 1
ATOM 2722 C C . LYS B 1 172 ? -84.812 -14.984 51.375 1 18.75 172 LYS B C 1
ATOM 2724 O O . LYS B 1 172 ? -83.938 -14.164 50.969 1 18.75 172 LYS B O 1
#

Foldseek 3Di:
DPPDPPPPPPPFDKDKDKDKDWAFPVRFKDWDDDDDDPQVDKKWWWFKKFFDPPFDFDKWWKWKQFDPPPVRVVPDIGTDDIAGPVPHGMDTDGDMDDPGIMMGGPDGGTGMMIITMMMDGDPPPPPPPPPPPPPPPPPPPDDDDDPPPPDDDVPPDPDDDDDDDDDDDDDD/DPPDPDPPPPPQDKDKDKDKDWAFPVRFKDKDDDDDDPLPDKKWWWFKKFFDPPFDQDKWWKWKQFDPPPVRPVPDIGTDDIAGDVPHGMDTDGDMDRPGIMMGGPDGGTRMMIITMMMDGDPPPCPVPPPPPPPPPPPVPPDPPPPPPCPDDDPDDDCPDDPDPDDDPDDD

Radius of gyration: 39.76 Å; Cα contacts (8 Å, |Δi|>4): 587; chains: 2; bounding box: 166×93×69 Å

Organism: NCBI:txid72004

pLDDT: mean 70.75, std 29.36, range [18.75, 98.94]

Nearest PDB structures (foldseek):
  1xb9-assembly2_F  TM=8.942E-01  e=2.665E-11  Xenopus laevis
  1xb9-assembly2_J  TM=8.958E-01  e=6.114E-11  Xenopus laevis
  1xe0-assembly2_J  TM=8.861E-01  e=6.462E-11  Xenopus laevis
  1xe0-assembly2_H  TM=8.799E-01  e=5.179E-11  Xenopus laevis
  1nlq-assembly1_A  TM=8.739E-01  e=1.731E-08  Drosophila melanogaster